Protein AF-0000000066272866 (afdb_homodimer)

Nearest PDB structures (foldseek):
  4l3k-assembly1_B  TM=5.110E-01  e=2.893E-11  Sporosarcina pasteurii
  1eb0-assembly1_A  TM=5.061E-01  e=5.863E-11  Sporosarcina pasteurii
  1gmu-assembly3_C  TM=4.525E-01  e=1.562E-08  Klebsiella aerogenes
  1gmv-assembly1_B  TM=4.571E-01  e=5.291E-08  Klebsiella aerogenes
  1gmw-assembly1_D  TM=4.465E-01  e=2.317E-07  Klebsiella aerogenes

Radius of gyration: 22.41 Å; Cα contacts (8 Å, |Δi|>4): 640; chains: 2; bounding box: 44×66×44 Å

pLDDT: mean 94.56, std 3.64, range [82.38, 98.75]

Solvent-accessible surface area (backbone atoms only — not comparable to full-atom values): 15365 Å² total; per-residue (Å²): 123,45,78,36,55,52,76,79,46,40,48,71,35,69,85,43,24,57,56,48,51,56,34,42,77,70,66,24,57,39,38,37,75,32,49,82,72,53,41,73,48,46,67,48,75,50,56,30,80,81,62,48,48,35,35,38,47,44,55,92,85,59,74,64,46,38,14,28,24,47,42,77,59,98,72,40,31,35,29,32,36,48,69,76,80,48,69,47,40,36,33,41,70,43,36,37,37,14,26,53,51,18,20,51,41,16,57,62,63,53,65,70,44,82,58,63,58,28,43,31,29,66,53,34,41,66,65,64,65,56,48,62,75,42,37,72,44,47,73,72,55,38,28,42,79,102,123,44,77,35,55,52,74,80,46,39,48,70,36,68,84,44,24,58,57,49,52,56,34,43,76,70,66,24,57,36,38,37,75,32,47,83,72,53,41,74,50,44,66,50,75,50,54,29,80,81,62,50,47,33,35,39,46,45,55,93,86,60,76,64,47,39,15,28,23,46,42,79,60,98,72,40,31,34,29,32,37,47,69,77,77,50,69,47,40,35,33,42,71,43,37,37,36,14,27,51,52,16,19,51,42,16,57,61,62,53,66,71,44,82,57,63,59,30,44,33,29,66,54,34,40,66,65,64,63,57,49,61,74,41,37,73,42,47,74,72,55,38,28,40,78,102

InterPro domains:
  IPR004029 UreE urease accessory, N-terminal [PF02814] (23-78)
  IPR004029 UreE urease accessory, N-terminal [SM00988] (16-78)
  IPR012406 Urease accessory protein UreE [MF_00822] (2-144)
  IPR012406 Urease accessory protein UreE [PIRSF036402] (3-135)
  IPR012406 Urease accessory protein UreE [cd00571] (2-144)
  IPR036118 UreE urease accessory, N-terminal domain superfamily [SSF69287] (6-82)

Sequence (292 aa):
MLILDRILGQASDPALADRLHDLSHAGQVETLSLSGSDIQRHRLRLASDRGTDCAIRLERHQQLRNGSVLMLDSQRAIVVQMQDQHYLDLLPRDSAAALELGYFAGNMHWAVRFAGDTLQIPLNGPEADYLERLAPMLADGRVRRAMLILDRILGQASDPALADRLHDLSHAGQVETLSLSGSDIQRHRLRLASDRGTDCAIRLERHQQLRNGSVLMLDSQRAIVVQMQDQHYLDLLPRDSAAALELGYFAGNMHWAVRFAGDTLQIPLNGPEADYLERLAPMLADGRVRRA

Secondary structure (DSSP, 8-state):
-EEE----EETTSHHHHHHHHHHHHTT-EEEEEE-TTGGG-SEEEEE-TT--EEEEE--TT----TTEEEEE-SS-EEEEEESS--EEEEEESSHHHHHHHHHHHHHTT---EEETTEEEEE-SS-HHHHHHHHHHHHHTTSEEE-/-EEE----EETTSHHHHHHHHHHHHTT-EEEEEE-TTGGG-SEEEEE-TT--EEEEE--TT----TTEEEEE-SS-EEEEEESS--EEEEEESSHHHHHHHHHHHHHTT---EEETTEEEEE-SS-HHHHHHHHHHHHHTTSEEE-

Organism: Pseudomonas syringae pv. tomato (strain ATCC BAA-871 / DC3000) (NCBI:txid223283)

Structure (mmCIF, N/CA/C/O backbone):
data_AF-0000000066272866-model_v1
#
loop_
_entity.id
_entity.type
_entity.pdbx_description
1 polymer 'Urease accessory protein UreE 1'
#
loop_
_atom_site.group_PDB
_atom_site.id
_atom_site.type_symbol
_atom_site.label_atom_id
_atom_site.label_alt_id
_atom_site.label_comp_id
_atom_site.label_asym_id
_atom_site.label_entity_id
_atom_site.label_seq_id
_atom_site.pdbx_PDB_ins_code
_atom_site.Cartn_x
_atom_site.Cartn_y
_atom_site.Cartn_z
_atom_site.occupancy
_atom_site.B_iso_or_equiv
_atom_site.auth_seq_id
_atom_site.auth_comp_id
_atom_site.auth_asym_id
_atom_site.auth_atom_id
_atom_site.pdbx_PDB_model_num
ATOM 1 N N . MET A 1 1 ? 22.094 26.172 9.57 1 93.81 1 MET A N 1
ATOM 2 C CA . MET A 1 1 ? 20.75 26.594 9.195 1 93.81 1 MET A CA 1
ATOM 3 C C . MET A 1 1 ? 20.406 26.141 7.781 1 93.81 1 MET A C 1
ATOM 5 O O . MET A 1 1 ? 21.188 26.359 6.852 1 93.81 1 MET A O 1
ATOM 9 N N . LEU A 1 2 ? 19.344 25.375 7.656 1 96.06 2 LEU A N 1
ATOM 10 C CA . LEU A 1 2 ? 18.906 24.859 6.367 1 96.06 2 LEU A CA 1
ATOM 11 C C . LEU A 1 2 ? 17.891 25.781 5.723 1 96.06 2 LEU A C 1
ATOM 13 O O . LEU A 1 2 ? 16.875 26.125 6.336 1 96.06 2 LEU A O 1
ATOM 17 N N . ILE A 1 3 ? 18.266 26.172 4.516 1 97.56 3 ILE A N 1
ATOM 18 C CA . ILE A 1 3 ? 17.344 27.062 3.807 1 97.56 3 ILE A CA 1
ATOM 19 C C . ILE A 1 3 ? 16.422 26.25 2.908 1 97.56 3 ILE A C 1
ATOM 21 O O . ILE A 1 3 ? 16.891 25.453 2.088 1 97.56 3 ILE A O 1
ATOM 25 N N . LEU A 1 4 ? 15.156 26.422 3.025 1 97.88 4 LEU A N 1
ATOM 26 C CA . LEU A 1 4 ? 14.109 25.781 2.232 1 97.88 4 LEU A CA 1
ATOM 27 C C . LEU A 1 4 ? 13.359 26.812 1.392 1 97.88 4 LEU A C 1
ATOM 29 O O . LEU A 1 4 ? 12.594 27.609 1.926 1 97.88 4 LEU A O 1
ATOM 33 N N . ASP A 1 5 ? 13.57 26.734 0.108 1 97.31 5 ASP A N 1
ATOM 34 C CA . ASP A 1 5 ? 13.117 27.891 -0.66 1 97.31 5 ASP A CA 1
ATOM 35 C C . ASP A 1 5 ? 12.164 27.469 -1.771 1 97.31 5 ASP A C 1
ATOM 37 O O . ASP A 1 5 ? 11.859 28.266 -2.666 1 97.31 5 ASP A O 1
ATOM 41 N N . ARG A 1 6 ? 11.773 26.188 -1.744 1 96.31 6 ARG A N 1
ATOM 42 C CA . ARG A 1 6 ? 10.789 25.75 -2.725 1 96.31 6 ARG A CA 1
ATOM 43 C C . ARG A 1 6 ? 9.914 24.641 -2.156 1 96.31 6 ARG A C 1
ATOM 45 O O . ARG A 1 6 ? 10.344 23.891 -1.271 1 96.31 6 ARG A O 1
ATOM 52 N N . ILE A 1 7 ? 8.742 24.594 -2.713 1 96.88 7 ILE A N 1
ATOM 53 C CA . ILE A 1 7 ? 7.84 23.484 -2.438 1 96.88 7 ILE A CA 1
ATOM 54 C C . ILE A 1 7 ? 7.973 22.422 -3.533 1 96.88 7 ILE A C 1
ATOM 56 O O . ILE A 1 7 ? 7.695 22.703 -4.703 1 96.88 7 ILE A O 1
ATOM 60 N N . LEU A 1 8 ? 8.328 21.234 -3.119 1 96.38 8 LEU A N 1
ATOM 61 C CA . LEU A 1 8 ? 8.578 20.172 -4.086 1 96.38 8 LEU A CA 1
ATOM 62 C C . LEU A 1 8 ? 7.27 19.516 -4.512 1 96.38 8 LEU A C 1
ATOM 64 O O . LEU A 1 8 ? 7.188 18.922 -5.59 1 96.38 8 LEU A O 1
ATOM 68 N N . GLY A 1 9 ? 6.27 19.547 -3.703 1 94.75 9 GLY A N 1
ATOM 69 C CA . GLY A 1 9 ? 4.961 18.922 -3.863 1 94.75 9 GLY A CA 1
ATOM 70 C C . GLY A 1 9 ? 4.242 18.703 -2.547 1 94.75 9 GLY A C 1
ATOM 71 O O . GLY A 1 9 ? 4.551 19.359 -1.547 1 94.75 9 GLY A O 1
ATOM 72 N N . GLN A 1 10 ? 3.195 17.906 -2.662 1 93.44 10 GLN A N 1
ATOM 73 C CA . GLN A 1 10 ? 2.428 17.547 -1.473 1 93.44 10 GLN A CA 1
ATOM 74 C C . GLN A 1 10 ? 2.672 16.094 -1.072 1 93.44 10 GLN A C 1
ATOM 76 O O . GLN A 1 10 ? 2.926 15.25 -1.928 1 93.44 10 GLN A O 1
ATOM 81 N N . ALA A 1 11 ? 2.572 15.898 0.24 1 92.56 11 ALA A N 1
ATOM 82 C CA . ALA A 1 11 ? 2.754 14.547 0.763 1 92.56 11 ALA A CA 1
ATOM 83 C C . ALA A 1 11 ? 1.702 13.594 0.202 1 92.56 11 ALA A C 1
ATOM 85 O O . ALA A 1 11 ? 1.923 12.383 0.141 1 92.56 11 ALA A O 1
ATOM 86 N N . SER A 1 12 ? 0.562 14.133 -0.215 1 89 12 SER A N 1
ATOM 87 C CA . SER A 1 12 ? -0.524 13.328 -0.763 1 89 12 SER A CA 1
ATOM 88 C C . SER A 1 12 ? -0.269 12.977 -2.225 1 89 12 SER A C 1
ATOM 90 O O . SER A 1 12 ? -0.966 12.133 -2.799 1 89 12 SER A O 1
ATOM 92 N N . ASP A 1 13 ? 0.755 13.586 -2.842 1 88.81 13 ASP A N 1
ATOM 93 C CA . ASP A 1 13 ? 1.122 13.25 -4.215 1 88.81 13 ASP A CA 1
ATOM 94 C C . ASP A 1 13 ? 1.652 11.82 -4.312 1 88.81 13 ASP A C 1
ATOM 96 O O . ASP A 1 13 ? 2.592 11.453 -3.605 1 88.81 13 ASP A O 1
ATOM 100 N N . PRO A 1 14 ? 1.083 11.023 -5.242 1 82.81 14 PRO A 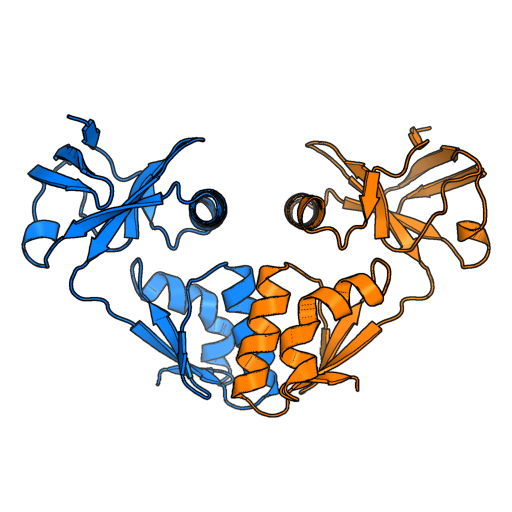N 1
ATOM 101 C CA . PRO A 1 14 ? 1.496 9.617 -5.336 1 82.81 14 PRO A CA 1
ATOM 102 C C . PRO A 1 14 ? 2.998 9.461 -5.562 1 82.81 14 PRO A C 1
ATOM 104 O O . PRO A 1 14 ? 3.627 8.578 -4.973 1 82.81 14 PRO A O 1
ATOM 107 N N . ALA A 1 15 ? 3.553 10.328 -6.387 1 82.38 15 ALA A N 1
ATOM 108 C CA . ALA A 1 15 ? 4.977 10.25 -6.703 1 82.38 15 ALA A CA 1
ATOM 109 C C . ALA A 1 15 ? 5.832 10.5 -5.465 1 82.38 15 ALA A C 1
ATOM 111 O O . ALA A 1 15 ? 6.902 9.906 -5.309 1 82.38 15 ALA A O 1
ATOM 112 N N . LEU A 1 16 ? 5.32 11.289 -4.582 1 89.88 16 LEU A N 1
ATOM 113 C CA . LEU A 1 16 ? 6.082 11.617 -3.385 1 89.88 16 LEU A CA 1
ATOM 114 C C . LEU A 1 16 ? 5.723 10.688 -2.234 1 89.88 16 LEU A C 1
ATOM 116 O O . LEU A 1 16 ? 6.559 10.398 -1.376 1 89.88 16 LEU A O 1
ATOM 120 N N . ALA A 1 17 ? 4.535 10.25 -2.268 1 87.75 17 ALA A N 1
ATOM 121 C CA . ALA A 1 17 ? 3.996 9.461 -1.162 1 87.75 17 ALA A CA 1
ATOM 122 C C . ALA A 1 17 ? 4.801 8.18 -0.958 1 87.75 17 ALA A C 1
ATOM 124 O O . ALA A 1 17 ? 5.121 7.812 0.175 1 87.75 17 ALA A O 1
ATOM 125 N N . ASP A 1 18 ? 5.105 7.531 -2.01 1 83.38 18 ASP A N 1
ATOM 126 C CA . ASP A 1 18 ? 5.883 6.293 -1.929 1 83.38 18 ASP A CA 1
ATOM 127 C C . ASP A 1 18 ? 7.254 6.547 -1.312 1 83.38 18 ASP A C 1
ATOM 129 O O . ASP A 1 18 ? 7.695 5.801 -0.434 1 83.38 18 ASP A O 1
ATOM 133 N N . ARG A 1 19 ? 7.914 7.547 -1.779 1 89.12 19 ARG A N 1
ATOM 134 C CA . ARG A 1 19 ? 9.242 7.895 -1.283 1 89.12 19 ARG A CA 1
ATOM 135 C C . ARG A 1 19 ? 9.188 8.312 0.184 1 89.12 19 ARG A C 1
ATOM 137 O O . ARG A 1 19 ? 10.047 7.922 0.976 1 89.12 19 ARG A O 1
ATOM 144 N N . LEU A 1 20 ? 8.188 9.047 0.483 1 92.38 20 LEU A N 1
ATOM 145 C CA . LEU A 1 20 ? 8.008 9.484 1.863 1 92.38 20 LEU A CA 1
ATOM 146 C C . LEU A 1 20 ? 7.734 8.297 2.779 1 92.38 20 LEU A C 1
ATOM 148 O O . LEU A 1 20 ? 8.227 8.25 3.908 1 92.38 20 LEU A O 1
ATOM 152 N N . HIS A 1 21 ? 6.965 7.422 2.287 1 88.44 21 HIS A N 1
ATOM 153 C CA . HIS A 1 21 ? 6.676 6.211 3.049 1 88.44 21 HIS A CA 1
ATOM 154 C C . HIS A 1 21 ? 7.953 5.438 3.359 1 88.44 21 HIS A C 1
ATOM 156 O O . HIS A 1 21 ? 8.18 5.035 4.504 1 88.44 21 HIS A O 1
ATOM 162 N N . ASP A 1 22 ? 8.773 5.281 2.426 1 85.31 22 ASP A N 1
ATOM 163 C CA . ASP A 1 22 ? 10.047 4.59 2.617 1 85.31 22 ASP A CA 1
ATOM 164 C C . ASP A 1 22 ? 10.898 5.289 3.678 1 85.31 22 ASP A C 1
ATOM 166 O O . ASP A 1 22 ? 11.43 4.637 4.578 1 85.31 22 ASP A O 1
ATOM 170 N N . LEU A 1 23 ? 11.039 6.527 3.486 1 92.31 23 LEU A N 1
ATOM 171 C CA . LEU A 1 23 ? 11.859 7.305 4.41 1 92.31 23 LEU A CA 1
ATOM 172 C C . LEU A 1 23 ? 11.258 7.281 5.812 1 92.31 23 LEU A C 1
ATOM 174 O O . LEU A 1 23 ? 11.992 7.297 6.805 1 92.31 23 LEU A O 1
ATOM 178 N N . SER A 1 24 ? 9.961 7.262 5.832 1 91.25 24 SER A N 1
ATOM 179 C CA . SER A 1 24 ? 9.289 7.238 7.129 1 91.25 24 SER A CA 1
ATOM 180 C C . SER A 1 24 ? 9.617 5.965 7.898 1 91.25 24 SER A C 1
ATOM 182 O O . SER A 1 24 ? 9.805 6.004 9.117 1 91.25 24 SER A O 1
ATOM 184 N N . HIS A 1 25 ? 9.688 4.887 7.227 1 85.81 25 HIS A N 1
ATOM 185 C CA . HIS A 1 25 ? 10.047 3.621 7.859 1 85.81 25 HIS A CA 1
ATOM 186 C C . HIS A 1 25 ? 11.438 3.689 8.484 1 85.81 25 HIS A C 1
ATOM 188 O O . HIS A 1 25 ? 11.711 3.02 9.477 1 85.81 25 HIS A O 1
ATOM 194 N N . ALA A 1 26 ? 12.266 4.516 7.926 1 88.94 26 ALA A N 1
ATOM 195 C CA . ALA A 1 26 ? 13.633 4.668 8.406 1 88.94 26 ALA A CA 1
ATOM 196 C C . ALA A 1 26 ? 13.734 5.805 9.422 1 88.94 26 ALA A C 1
ATOM 198 O O . ALA A 1 26 ? 14.828 6.156 9.859 1 88.94 26 ALA A O 1
ATOM 199 N N . GLY A 1 27 ? 12.555 6.441 9.664 1 91.81 27 GLY A N 1
ATOM 200 C CA . GLY A 1 27 ? 12.562 7.566 10.594 1 91.81 27 GLY A CA 1
ATOM 201 C C . GLY A 1 27 ? 13.234 8.805 10.016 1 91.81 27 GLY A C 1
ATOM 202 O O . GLY A 1 27 ? 13.781 9.617 10.758 1 91.81 27 GLY A O 1
ATOM 203 N N . GLN A 1 28 ? 13.203 8.875 8.742 1 95.38 28 GLN A N 1
ATOM 204 C CA . GLN A 1 28 ? 13.992 9.906 8.086 1 95.38 28 GLN A CA 1
ATOM 205 C C . GLN A 1 28 ? 13.094 11.008 7.527 1 95.38 28 GLN A C 1
ATOM 207 O O . GLN A 1 28 ? 13.516 11.773 6.656 1 95.38 28 GLN A O 1
ATOM 212 N N . VAL A 1 29 ? 11.93 11.055 8.016 1 96.25 29 VAL A N 1
ATOM 213 C CA . VAL A 1 29 ? 11.039 12.156 7.684 1 96.25 29 VAL A CA 1
ATOM 214 C C . VAL A 1 29 ? 10.922 13.102 8.875 1 96.25 29 VAL A C 1
ATOM 216 O O . VAL A 1 29 ? 10.508 12.695 9.961 1 96.25 29 VAL A O 1
ATOM 219 N N . GLU A 1 30 ? 11.375 14.352 8.594 1 96.94 30 GLU A N 1
ATOM 220 C CA . GLU A 1 30 ? 11.266 15.414 9.586 1 96.94 30 GLU A CA 1
ATOM 221 C C . GLU A 1 30 ? 10.07 16.312 9.297 1 96.94 30 GLU A C 1
ATOM 223 O O . GLU A 1 30 ? 9.688 16.5 8.133 1 96.94 30 GLU A O 1
ATOM 228 N N . THR A 1 31 ? 9.602 16.906 10.414 1 97 31 THR A N 1
ATOM 229 C CA . THR A 1 31 ? 8.422 17.734 10.219 1 97 31 THR A CA 1
ATOM 230 C C . THR A 1 31 ? 8.656 19.141 10.758 1 97 31 THR A C 1
ATOM 232 O O . THR A 1 31 ? 9.391 19.328 11.727 1 97 31 THR A O 1
ATOM 235 N N . LEU A 1 32 ? 8.125 20.109 10.078 1 97.25 32 LEU A N 1
ATOM 236 C CA . LEU A 1 32 ? 8 21.484 10.547 1 97.25 32 LEU A CA 1
ATOM 237 C C . LEU A 1 32 ? 6.574 21.781 10.984 1 97.25 32 LEU A C 1
ATOM 239 O O . LEU A 1 32 ? 5.656 21.797 10.164 1 97.25 32 LEU A O 1
ATOM 243 N N . SER A 1 33 ? 6.414 22.047 12.242 1 97.06 33 SER A N 1
ATOM 244 C CA . SER A 1 33 ? 5.09 22.312 12.805 1 97.06 33 SER A CA 1
ATOM 245 C C . SER A 1 33 ? 4.719 23.781 12.672 1 97.06 33 SER A C 1
ATOM 247 O O . SER A 1 33 ? 5.391 24.656 13.234 1 97.06 33 SER A O 1
ATOM 249 N N . LEU A 1 34 ? 3.635 24.016 11.969 1 96.06 34 LEU A N 1
ATOM 250 C CA . LEU A 1 34 ? 3.248 25.391 11.719 1 96.06 34 LEU A CA 1
ATOM 251 C C . LEU A 1 34 ? 1.824 25.656 12.195 1 96.06 34 LEU A C 1
ATOM 253 O O . LEU A 1 34 ? 0.97 24.766 12.133 1 96.06 34 LEU A O 1
ATOM 257 N N . SER A 1 35 ? 1.598 26.875 12.602 1 94.25 35 SER A N 1
ATOM 258 C CA . SER A 1 35 ? 0.253 27.328 12.945 1 94.25 35 SER A CA 1
ATOM 259 C C . SER A 1 35 ? -0.467 27.891 11.719 1 94.25 35 SER A C 1
ATOM 261 O O . SER A 1 35 ? 0.141 28.062 10.664 1 94.25 35 SER A O 1
ATOM 263 N N . GLY A 1 36 ? -1.743 28.109 11.875 1 90.81 36 GLY A N 1
ATOM 264 C CA . GLY A 1 36 ? -2.533 28.734 10.836 1 90.81 36 GLY A CA 1
ATOM 265 C C . GLY A 1 36 ? -1.962 30.062 10.367 1 90.81 36 GLY A C 1
ATOM 266 O O . GLY A 1 36 ? -2.02 30.391 9.18 1 90.81 36 GLY A O 1
ATOM 267 N N . SER A 1 37 ? -1.429 30.781 11.352 1 91.69 37 SER A N 1
ATOM 268 C CA . SER A 1 37 ? -0.829 32.062 11.016 1 91.69 37 SER A CA 1
ATOM 269 C C . SER A 1 37 ? 0.504 31.891 10.297 1 91.69 37 SER A C 1
ATOM 271 O O . SER A 1 37 ? 0.84 32.656 9.398 1 91.69 37 SER A O 1
ATOM 273 N N . ASP A 1 38 ? 1.259 30.875 10.703 1 93 38 ASP A N 1
ATOM 274 C CA . ASP A 1 38 ? 2.578 30.625 10.133 1 93 38 ASP A CA 1
ATOM 275 C C . ASP A 1 38 ? 2.477 30.266 8.648 1 93 38 ASP A C 1
ATOM 277 O O . ASP A 1 38 ? 3.322 30.688 7.852 1 93 38 ASP A O 1
ATOM 281 N N . ILE A 1 39 ? 1.46 29.547 8.297 1 89.81 39 ILE A N 1
ATOM 282 C CA . ILE A 1 39 ? 1.373 28.969 6.961 1 89.81 39 ILE A CA 1
ATOM 283 C C . ILE A 1 39 ? 1.117 30.078 5.938 1 89.81 39 ILE A C 1
ATOM 285 O O . ILE A 1 39 ? 1.301 29.875 4.734 1 89.81 39 ILE A O 1
ATOM 289 N N . GLN A 1 40 ? 0.728 31.234 6.406 1 91.62 40 GLN A N 1
ATOM 290 C CA . GLN A 1 40 ? 0.473 32.375 5.527 1 91.62 40 GLN A CA 1
ATOM 291 C C . GLN A 1 40 ? 1.76 33.125 5.23 1 91.62 40 GLN A C 1
ATOM 293 O O . GLN A 1 40 ? 1.778 34.031 4.371 1 91.62 40 GLN A O 1
ATOM 298 N N . ARG A 1 41 ? 2.773 32.75 5.867 1 92.44 41 ARG A N 1
ATOM 299 C CA . ARG A 1 41 ? 4.031 33.5 5.734 1 92.44 41 ARG A CA 1
ATOM 300 C C . ARG A 1 41 ? 4.91 32.875 4.656 1 92.44 41 ARG A C 1
ATOM 302 O O . ARG A 1 41 ? 4.871 31.656 4.43 1 92.44 41 ARG A O 1
ATOM 309 N N . HIS A 1 42 ? 5.746 33.781 4.082 1 94.56 42 HIS A N 1
ATOM 310 C CA . HIS A 1 42 ? 6.684 33.344 3.059 1 94.56 42 HIS A CA 1
ATOM 311 C C . HIS A 1 42 ? 8.094 33.219 3.619 1 94.56 42 HIS A C 1
ATOM 313 O O . HIS A 1 42 ? 8.961 32.594 3.002 1 94.56 42 HIS A O 1
ATOM 319 N N . ARG A 1 43 ? 8.32 33.906 4.699 1 95.31 43 ARG A N 1
ATOM 320 C CA . ARG A 1 43 ? 9.602 33.812 5.402 1 95.31 43 ARG A CA 1
ATOM 321 C C . ARG A 1 43 ? 9.391 33.469 6.871 1 95.31 43 ARG A C 1
ATOM 323 O O . ARG A 1 43 ? 8.586 34.094 7.559 1 95.31 43 ARG A O 1
ATOM 330 N N . LEU A 1 44 ? 10.078 32.375 7.262 1 95.94 44 LEU A N 1
ATOM 331 C CA . LEU A 1 44 ? 9.953 31.906 8.641 1 95.94 44 LEU A CA 1
ATOM 332 C C . LEU A 1 44 ? 11.148 31.047 9.039 1 95.94 44 LEU A C 1
ATOM 334 O O . LEU A 1 44 ? 11.711 30.328 8.203 1 95.94 44 LEU A O 1
ATOM 338 N N . ARG A 1 45 ? 11.57 31.266 10.32 1 96.81 45 ARG A N 1
ATOM 339 C CA . ARG A 1 45 ? 12.625 30.422 10.859 1 96.81 45 ARG A CA 1
ATOM 340 C C . ARG A 1 45 ? 12.102 29.562 12.008 1 96.81 45 ARG A C 1
ATOM 342 O O . ARG A 1 45 ? 11.398 30.062 12.891 1 96.81 45 ARG A O 1
ATOM 349 N N . LEU A 1 46 ? 12.367 28.281 11.945 1 96.94 46 LEU A N 1
ATOM 350 C CA . LEU A 1 46 ? 11.922 27.375 12.984 1 96.94 46 LEU A CA 1
ATOM 351 C C . LEU A 1 46 ? 12.75 26.094 12.984 1 96.94 46 LEU A C 1
ATOM 353 O O . LEU A 1 46 ? 13.5 25.844 12.039 1 96.94 46 LEU A O 1
ATOM 357 N N . ALA A 1 47 ? 12.562 25.344 14.07 1 97.62 47 ALA A N 1
ATOM 358 C CA . ALA A 1 47 ? 13.234 24.062 14.164 1 97.62 47 ALA A CA 1
ATOM 359 C C . ALA A 1 47 ? 12.289 22.922 13.805 1 97.62 47 ALA A C 1
ATOM 361 O O . ALA A 1 47 ? 11.102 22.953 14.148 1 97.62 47 ALA A O 1
ATOM 362 N N . SER A 1 48 ? 12.859 21.953 13.164 1 97.31 48 SER A N 1
ATOM 363 C CA . SER A 1 48 ? 12.078 20.75 12.914 1 97.31 48 SER A CA 1
ATOM 364 C C . SER A 1 48 ? 11.891 19.938 14.188 1 97.31 48 SER A C 1
ATOM 366 O O . SER A 1 48 ? 12.438 20.297 15.242 1 97.31 48 SER A O 1
ATOM 368 N N . ASP A 1 49 ? 11.141 18.812 14.086 1 96.31 49 ASP A N 1
ATOM 369 C CA . ASP A 1 49 ? 10.914 17.922 15.227 1 96.31 49 ASP A CA 1
ATOM 370 C C . ASP A 1 49 ? 12.188 17.172 15.594 1 96.31 49 ASP A C 1
ATOM 372 O O . ASP A 1 49 ? 12.273 16.578 16.672 1 96.31 49 ASP A O 1
ATOM 376 N N . ARG A 1 50 ? 13.156 17.219 14.766 1 95.25 50 ARG A N 1
ATOM 377 C CA . ARG A 1 50 ? 14.43 16.562 15.047 1 95.25 50 ARG A CA 1
ATOM 378 C C . ARG A 1 50 ? 15.508 17.578 15.406 1 95.25 50 ARG A C 1
ATOM 380 O O . ARG A 1 50 ? 16.688 17.234 15.492 1 95.25 50 ARG A O 1
ATOM 387 N N . GLY A 1 51 ? 15.078 18.812 15.43 1 96.19 51 GLY A N 1
ATOM 388 C CA . GLY A 1 51 ? 15.969 19.844 15.922 1 96.19 51 GLY A CA 1
ATOM 389 C C . GLY A 1 51 ? 16.719 20.562 14.82 1 96.19 51 GLY A C 1
ATOM 390 O O . GLY A 1 51 ? 17.547 21.422 15.094 1 96.19 51 GLY A O 1
ATOM 391 N N . THR A 1 52 ? 16.469 20.266 13.609 1 96.31 52 THR A N 1
ATOM 392 C CA . THR A 1 52 ? 17.125 20.953 12.5 1 96.31 52 THR A CA 1
ATOM 393 C C . THR A 1 52 ? 16.688 22.406 12.43 1 96.31 52 THR A C 1
ATOM 395 O O . THR A 1 52 ? 15.484 22.688 12.406 1 96.31 52 THR A O 1
ATOM 398 N N . ASP A 1 53 ? 17.625 23.281 12.406 1 98 53 ASP A N 1
ATOM 399 C CA . ASP A 1 53 ? 17.344 24.703 12.227 1 98 53 ASP A CA 1
ATOM 400 C C . ASP A 1 53 ? 17.031 25.031 10.773 1 98 53 ASP A C 1
ATOM 402 O O . ASP A 1 53 ? 17.891 24.906 9.898 1 98 53 ASP A O 1
ATOM 406 N N . CYS A 1 54 ? 15.75 25.484 10.531 1 98.06 54 CYS A N 1
ATOM 407 C CA . CYS A 1 54 ? 15.289 25.688 9.156 1 98.06 54 CYS A CA 1
ATOM 408 C C . CYS A 1 54 ? 14.836 27.125 8.945 1 98.06 54 CYS A C 1
ATOM 410 O O . CYS A 1 54 ? 14.172 27.719 9.805 1 98.06 54 CYS A O 1
ATOM 412 N N . ALA A 1 55 ? 15.234 27.672 7.828 1 98.19 55 ALA A N 1
ATOM 413 C CA . ALA A 1 55 ? 14.688 28.938 7.344 1 98.19 55 ALA A CA 1
ATOM 414 C C . ALA A 1 55 ? 13.898 28.734 6.051 1 98.19 55 ALA A C 1
ATOM 416 O O . ALA A 1 55 ? 14.461 28.297 5.039 1 98.19 55 ALA A O 1
ATOM 417 N N . ILE A 1 56 ? 12.648 29 6.082 1 97.75 56 ILE A N 1
ATOM 418 C CA . ILE A 1 56 ? 11.805 28.938 4.898 1 97.75 56 ILE A CA 1
ATOM 419 C C . ILE A 1 56 ? 11.805 30.297 4.188 1 97.75 56 ILE A C 1
ATOM 421 O O . ILE A 1 56 ? 11.586 31.328 4.816 1 97.75 56 ILE A O 1
ATOM 425 N N . ARG A 1 57 ? 12.117 30.266 2.934 1 97.62 57 ARG A N 1
ATOM 426 C CA . ARG A 1 57 ? 12.094 31.453 2.078 1 97.62 57 ARG A CA 1
ATOM 427 C C . ARG A 1 57 ? 11.43 31.141 0.739 1 97.62 57 ARG A C 1
ATOM 429 O O . ARG A 1 57 ? 12.109 30.766 -0.223 1 97.62 57 ARG A O 1
ATOM 436 N N . LEU A 1 58 ? 10.141 31.422 0.684 1 96.62 58 LEU A N 1
ATOM 437 C CA . LEU A 1 58 ? 9.414 31.062 -0.525 1 96.62 58 LEU A CA 1
ATOM 438 C C . LEU A 1 58 ? 9.117 32.281 -1.376 1 96.62 58 LEU A C 1
ATOM 440 O O . LEU A 1 58 ? 9.062 33.406 -0.86 1 96.62 58 LEU A O 1
ATOM 444 N N . GLU A 1 59 ? 8.969 31.984 -2.707 1 94.38 59 GLU A N 1
ATOM 445 C CA . GLU A 1 59 ? 8.461 33.031 -3.59 1 94.38 59 GLU A CA 1
ATOM 446 C C . GLU A 1 59 ? 7.02 33.375 -3.242 1 94.38 59 GLU A C 1
ATOM 448 O O . GLU A 1 59 ? 6.277 32.562 -2.697 1 94.38 59 GLU A O 1
ATOM 453 N N . ARG A 1 60 ? 6.496 34.594 -3.758 1 90 60 ARG A N 1
ATOM 454 C CA . ARG A 1 60 ? 5.215 35.156 -3.326 1 90 60 ARG A CA 1
ATOM 455 C C . ARG A 1 60 ? 4.051 34.344 -3.895 1 90 60 ARG A C 1
ATOM 457 O O . ARG A 1 60 ? 2.963 34.344 -3.316 1 90 60 ARG A O 1
ATOM 464 N N . HIS A 1 61 ? 4.395 33.594 -4.895 1 91.81 61 HIS A N 1
ATOM 465 C CA . HIS A 1 61 ? 3.283 32.875 -5.512 1 91.81 61 HIS A CA 1
ATOM 466 C C . HIS A 1 61 ? 3.121 31.5 -4.902 1 91.81 61 HIS A C 1
ATOM 468 O O . HIS A 1 61 ? 2.117 30.828 -5.141 1 91.81 61 HIS A O 1
ATOM 474 N N . GLN A 1 62 ? 4.074 31.062 -4.109 1 92.25 62 GLN A N 1
ATOM 475 C CA . GLN A 1 62 ? 4.012 29.766 -3.465 1 92.25 62 GLN A CA 1
ATOM 476 C C . GLN A 1 62 ? 3.336 29.859 -2.098 1 92.25 62 GLN A C 1
ATOM 478 O O . GLN A 1 62 ? 3.613 30.766 -1.324 1 92.25 62 GLN A O 1
ATOM 483 N N . GLN A 1 63 ? 2.453 28.969 -1.913 1 92 63 GLN A N 1
ATOM 484 C CA . GLN A 1 63 ? 1.745 28.938 -0.637 1 92 63 GLN A CA 1
ATOM 485 C C . GLN A 1 63 ? 1.966 27.625 0.091 1 92 63 GLN A C 1
ATOM 487 O O . GLN A 1 63 ? 1.759 26.547 -0.482 1 92 63 GLN A O 1
ATOM 492 N N . LEU A 1 64 ? 2.352 27.703 1.361 1 93.94 64 LEU A N 1
ATOM 493 C CA . LEU A 1 64 ? 2.496 26.516 2.201 1 93.94 64 LEU A CA 1
ATOM 494 C C . LEU A 1 64 ? 1.136 25.906 2.52 1 93.94 64 LEU A C 1
ATOM 496 O O . LEU A 1 64 ? 0.153 26.625 2.697 1 93.94 64 LEU A O 1
ATOM 500 N N . ARG A 1 65 ? 1.146 24.625 2.58 1 91.94 65 ARG A N 1
ATOM 501 C CA . ARG A 1 65 ? -0 23.844 3.049 1 91.94 65 ARG A CA 1
ATOM 502 C C . ARG A 1 65 ? 0.444 22.688 3.934 1 91.94 65 ARG A C 1
ATOM 504 O O . ARG A 1 65 ? 1.629 22.359 3.977 1 91.94 65 ARG A O 1
ATOM 511 N N . ASN A 1 66 ? -0.532 22.219 4.656 1 93.44 66 ASN A N 1
ATOM 512 C CA . ASN A 1 66 ? -0.226 20.984 5.348 1 93.44 66 ASN A CA 1
ATOM 513 C C . ASN A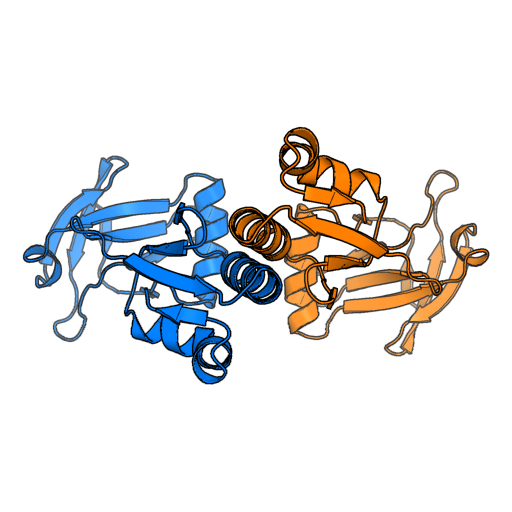 1 66 ? 0.265 19.906 4.379 1 93.44 66 ASN A C 1
ATOM 515 O O . ASN A 1 66 ? -0.33 19.703 3.32 1 93.44 66 ASN A O 1
ATOM 519 N N . GLY A 1 67 ? 1.356 19.297 4.738 1 94.69 67 GLY A N 1
ATOM 520 C CA . GLY A 1 67 ? 1.881 18.234 3.895 1 94.69 67 GLY A CA 1
ATOM 521 C C . GLY A 1 67 ? 2.834 18.75 2.828 1 94.69 67 GLY A C 1
ATOM 522 O O . GLY A 1 67 ? 3.418 17.953 2.086 1 94.69 67 GLY A O 1
ATOM 523 N N . SER A 1 68 ? 3.037 20.047 2.711 1 95.88 68 SER A N 1
ATOM 524 C CA . SER A 1 68 ? 4.016 20.562 1.752 1 95.88 68 SER A CA 1
ATOM 525 C C . SER A 1 68 ? 5.391 19.953 1.987 1 95.88 68 SER A C 1
ATOM 527 O O . SER A 1 68 ? 5.902 19.969 3.109 1 95.88 68 SER A O 1
ATOM 529 N N . VAL A 1 69 ? 5.926 19.406 0.913 1 97.31 69 VAL A N 1
ATOM 530 C CA . VAL A 1 69 ? 7.262 18.828 0.989 1 97.31 69 VAL A CA 1
ATOM 531 C C . VAL A 1 69 ? 8.305 19.875 0.594 1 97.31 69 VAL A C 1
ATOM 533 O O . VAL A 1 69 ? 8.289 20.375 -0.532 1 97.31 69 VAL A O 1
ATOM 536 N N . LEU A 1 70 ? 9.195 20.094 1.517 1 97.75 70 LEU A N 1
ATOM 537 C CA . LEU A 1 70 ? 10.133 21.188 1.302 1 97.75 70 LEU A CA 1
ATOM 538 C C . LEU A 1 70 ? 11.531 20.656 1.01 1 97.75 70 LEU A C 1
ATOM 540 O O . LEU A 1 70 ? 12.391 21.391 0.509 1 97.75 70 LEU A O 1
ATOM 544 N N . MET A 1 71 ? 11.758 19.438 1.386 1 97.69 71 MET A N 1
ATOM 545 C CA . MET A 1 71 ? 13.023 18.766 1.109 1 97.69 71 MET A CA 1
ATOM 546 C C . MET A 1 71 ? 12.805 17.266 0.937 1 97.69 71 MET A C 1
ATOM 548 O O . MET A 1 71 ? 12.023 16.656 1.668 1 97.69 71 MET A O 1
ATOM 552 N N . LEU A 1 72 ? 13.477 16.719 -0.076 1 96.62 72 LEU A N 1
ATOM 553 C CA . LEU A 1 72 ? 13.414 15.273 -0.302 1 96.62 72 LEU A CA 1
ATOM 554 C C . LEU A 1 72 ? 14.68 14.781 -1 1 96.62 72 LEU A C 1
ATOM 556 O O . LEU A 1 72 ? 14.953 15.164 -2.141 1 96.62 72 LEU A O 1
ATOM 560 N N . ASP A 1 73 ? 15.414 14.055 -0.303 1 93.62 73 ASP A N 1
ATOM 561 C CA . ASP A 1 73 ? 16.531 13.336 -0.918 1 93.62 73 ASP A CA 1
ATOM 562 C C . ASP A 1 73 ? 16.609 11.898 -0.409 1 93.62 73 ASP A C 1
ATOM 564 O O . ASP A 1 73 ? 15.633 11.383 0.146 1 93.62 73 ASP A O 1
ATOM 568 N N . SER A 1 74 ? 17.672 11.195 -0.688 1 90.38 74 SER A N 1
ATOM 569 C CA . SER A 1 74 ? 17.734 9.766 -0.398 1 90.38 74 SER A CA 1
ATOM 570 C C . SER A 1 74 ? 17.859 9.508 1.101 1 90.38 74 SER A C 1
ATOM 572 O O . SER A 1 74 ? 17.625 8.398 1.568 1 90.38 74 SER A O 1
ATOM 574 N N . GLN A 1 75 ? 18.078 10.555 1.823 1 92 75 GLN A N 1
ATOM 575 C CA . GLN A 1 75 ? 18.406 10.328 3.227 1 92 75 GLN A CA 1
ATOM 576 C C . GLN A 1 75 ? 17.375 10.984 4.145 1 92 75 GLN A C 1
ATOM 578 O O . GLN A 1 75 ? 17.234 10.602 5.309 1 92 75 GLN A O 1
ATOM 583 N N . ARG A 1 76 ? 16.734 12.008 3.592 1 94.69 76 ARG A N 1
ATOM 584 C CA . ARG A 1 76 ? 15.836 12.703 4.504 1 94.69 76 ARG A CA 1
ATOM 585 C C . ARG A 1 76 ? 14.758 13.461 3.736 1 94.69 76 ARG A C 1
ATOM 587 O O . ARG A 1 76 ? 14.938 13.781 2.559 1 94.69 76 ARG A O 1
ATOM 594 N N . ALA A 1 77 ? 13.672 13.68 4.434 1 97.88 77 ALA A N 1
ATOM 595 C CA . ALA A 1 77 ? 12.594 14.547 3.963 1 97.88 77 ALA A CA 1
ATOM 596 C C . ALA A 1 77 ? 12.148 15.516 5.059 1 97.88 77 ALA A C 1
ATOM 598 O O . ALA A 1 77 ? 12.234 15.203 6.246 1 97.88 77 ALA A O 1
ATOM 599 N N . ILE A 1 78 ? 11.781 16.688 4.613 1 98.06 78 ILE A N 1
ATOM 600 C CA . ILE A 1 78 ? 11.188 17.672 5.523 1 98.06 78 ILE A CA 1
ATOM 601 C C . ILE A 1 78 ? 9.805 18.078 5.016 1 98.06 78 ILE A C 1
ATOM 603 O O . ILE A 1 78 ? 9.664 18.562 3.895 1 98.06 78 ILE A O 1
ATOM 607 N N . VAL A 1 79 ? 8.844 17.859 5.855 1 97.56 79 VAL A N 1
ATOM 608 C CA . VAL A 1 79 ? 7.449 18.047 5.48 1 97.56 79 VAL A CA 1
ATOM 609 C C . VAL A 1 79 ? 6.773 18.984 6.477 1 97.56 79 VAL A C 1
ATOM 611 O O . VAL A 1 79 ? 7.043 18.938 7.68 1 97.56 79 VAL A O 1
ATOM 614 N N . VAL A 1 80 ? 5.91 19.859 5.984 1 96.81 80 VAL A N 1
ATOM 615 C CA . VAL A 1 80 ? 5.137 20.766 6.824 1 96.81 80 VAL A CA 1
ATOM 616 C C . VAL A 1 80 ? 3.979 20.016 7.473 1 96.81 80 VAL A C 1
ATOM 618 O O . VAL A 1 80 ? 3.275 19.25 6.805 1 96.81 80 VAL A O 1
ATOM 621 N N . GLN A 1 81 ? 3.818 20.188 8.719 1 95.19 81 GLN A N 1
ATOM 622 C CA . GLN A 1 81 ? 2.682 19.656 9.469 1 95.19 81 GLN A CA 1
ATOM 623 C C . GLN A 1 81 ? 1.962 20.766 10.227 1 95.19 81 GLN A C 1
ATOM 625 O O . GLN A 1 81 ? 2.559 21.422 11.086 1 95.19 81 GLN A O 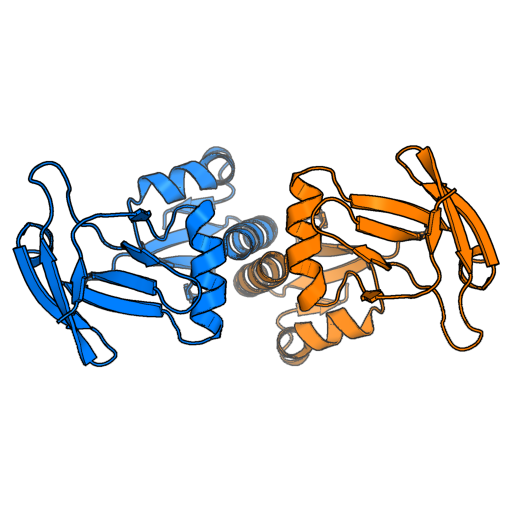1
ATOM 630 N N . MET A 1 82 ? 0.645 20.875 9.945 1 94.06 82 MET A N 1
ATOM 631 C CA . MET A 1 82 ? -0.14 21.875 10.672 1 94.06 82 MET A CA 1
ATOM 632 C C . MET A 1 82 ? -0.385 21.422 12.109 1 94.06 82 MET A C 1
ATOM 634 O O . MET A 1 82 ? -0.595 20.234 12.367 1 94.06 82 MET A O 1
ATOM 638 N N . GLN A 1 83 ? -0.446 22.406 12.969 1 92.25 83 GLN A N 1
ATOM 639 C CA . GLN A 1 83 ? -0.725 22.141 14.375 1 92.25 83 GLN A CA 1
ATOM 640 C C . GLN A 1 83 ? -2.156 21.641 14.562 1 92.25 83 GLN A C 1
ATOM 642 O O . GLN A 1 83 ? -2.406 20.75 15.375 1 92.25 83 GLN A O 1
ATOM 647 N N . ASP A 1 84 ? -3.029 22.219 13.781 1 89.88 84 ASP A N 1
ATOM 648 C CA . ASP A 1 84 ? -4.414 21.766 13.797 1 89.88 84 ASP A CA 1
ATOM 649 C C . ASP A 1 84 ? -4.668 20.734 12.703 1 89.88 84 ASP A C 1
ATOM 651 O O . ASP A 1 84 ? -4.836 21.078 11.531 1 89.88 84 ASP A O 1
ATOM 655 N N . GLN A 1 85 ? -4.676 19.5 13.148 1 87.62 85 GLN A N 1
ATOM 656 C CA . GLN A 1 85 ? -4.848 18.438 12.172 1 87.62 85 GLN A CA 1
ATOM 657 C C . GLN A 1 85 ? -6.324 18.219 11.836 1 87.62 85 GLN A C 1
ATOM 659 O O . GLN A 1 85 ? -7.16 18.125 12.734 1 87.62 85 GLN A O 1
ATOM 664 N N . HIS A 1 86 ? -6.566 18.281 10.523 1 91.31 86 HIS A N 1
ATOM 665 C CA . HIS A 1 86 ? -7.902 17.938 10.039 1 91.31 86 HIS A CA 1
ATOM 666 C C . HIS A 1 86 ? -7.949 16.531 9.477 1 91.31 86 HIS A C 1
ATOM 668 O O . HIS A 1 86 ? -6.926 16 9.023 1 91.31 86 HIS A O 1
ATOM 674 N N . TYR A 1 87 ? -9.164 15.898 9.555 1 95.31 87 TYR A N 1
ATOM 675 C CA . TYR A 1 87 ? -9.336 14.523 9.086 1 95.31 87 TYR A CA 1
ATOM 676 C C . TYR A 1 87 ? -10.445 14.438 8.047 1 95.31 87 TYR A C 1
ATOM 678 O O . TYR A 1 87 ? -11.406 15.211 8.094 1 95.31 87 TYR A O 1
ATOM 686 N N . LEU A 1 88 ? -10.25 13.602 7.148 1 97.19 88 LEU A N 1
ATOM 687 C CA . LEU A 1 88 ? -11.32 13.109 6.301 1 97.19 88 LEU A CA 1
ATOM 688 C C . LEU A 1 88 ? -11.891 11.797 6.848 1 97.19 88 LEU A C 1
ATOM 690 O O . LEU A 1 88 ? -11.18 10.797 6.938 1 97.19 88 LEU A O 1
ATOM 694 N N . ASP A 1 89 ? -13.148 11.836 7.195 1 98.25 89 ASP A N 1
ATOM 695 C CA . ASP A 1 89 ? -13.805 10.656 7.746 1 98.25 89 ASP A CA 1
ATOM 696 C C . ASP A 1 89 ? -14.633 9.938 6.684 1 98.25 89 ASP A C 1
ATOM 698 O O . ASP A 1 89 ? -15.523 10.531 6.078 1 98.25 89 ASP A O 1
ATOM 702 N N . LEU A 1 90 ? -14.375 8.641 6.52 1 98.56 90 LEU A N 1
ATOM 703 C CA . LEU A 1 90 ? -15.047 7.844 5.496 1 98.56 90 LEU A CA 1
ATOM 704 C C . LEU A 1 90 ? -15.734 6.637 6.121 1 98.56 90 LEU A C 1
ATOM 706 O O . LEU A 1 90 ? -15.133 5.914 6.918 1 98.56 90 LEU A O 1
ATOM 710 N N . LEU A 1 91 ? -16.969 6.422 5.746 1 98.62 91 LEU A N 1
ATOM 711 C CA . LEU A 1 91 ? -17.766 5.309 6.23 1 98.62 91 LEU A CA 1
ATOM 712 C C . LEU A 1 91 ? -18.172 4.383 5.086 1 98.62 91 LEU A C 1
ATOM 714 O O . LEU A 1 91 ? -18.891 4.793 4.18 1 98.62 91 LEU A O 1
ATOM 718 N N . PRO A 1 92 ? -17.672 3.129 5.148 1 98.56 92 PRO A N 1
ATOM 719 C CA . PRO A 1 92 ? -18.141 2.168 4.145 1 98.56 92 PRO A CA 1
ATOM 720 C C . PRO A 1 92 ? -19.562 1.673 4.418 1 98.56 92 PRO A C 1
ATOM 722 O O . PRO A 1 92 ? -19.969 1.565 5.578 1 98.56 92 PRO A O 1
ATOM 725 N N . ARG A 1 93 ? -20.203 1.319 3.377 1 97.81 93 ARG A N 1
ATOM 726 C CA . ARG A 1 93 ? -21.594 0.898 3.482 1 97.81 93 ARG A CA 1
ATOM 727 C C . ARG A 1 93 ? -21.703 -0.463 4.16 1 97.81 93 ARG A C 1
ATOM 729 O O . ARG A 1 93 ? -22.672 -0.736 4.863 1 97.81 93 ARG A O 1
ATOM 736 N N . ASP A 1 94 ? -20.766 -1.349 3.91 1 97.62 94 ASP A N 1
ATOM 737 C CA . ASP A 1 94 ? -20.75 -2.713 4.43 1 97.62 94 ASP A CA 1
ATOM 738 C C . ASP A 1 94 ? -19.328 -3.285 4.418 1 97.62 94 ASP A C 1
ATOM 740 O O . ASP A 1 94 ? -18.375 -2.584 4.078 1 97.62 94 ASP A O 1
ATOM 744 N N . SER A 1 95 ? -19.219 -4.512 4.812 1 97.94 95 SER A N 1
ATOM 745 C CA . SER A 1 95 ? -17.906 -5.133 4.945 1 97.94 95 SER A CA 1
ATOM 746 C C . SER A 1 95 ? -17.188 -5.219 3.6 1 97.94 95 SER A C 1
ATOM 748 O O . SER A 1 95 ? -15.969 -5.062 3.527 1 97.94 95 SER A O 1
ATOM 750 N N . ALA A 1 96 ? -17.906 -5.473 2.59 1 98.25 96 ALA A N 1
ATOM 751 C CA . ALA A 1 96 ? -17.328 -5.539 1.255 1 98.25 96 ALA A CA 1
ATOM 752 C C . ALA A 1 96 ? -16.703 -4.203 0.86 1 98.25 96 ALA A C 1
ATOM 754 O O . ALA A 1 96 ? -15.555 -4.152 0.414 1 98.25 96 ALA A O 1
ATOM 755 N N . ALA A 1 97 ? -17.453 -3.172 1.081 1 98.5 97 ALA A N 1
ATOM 756 C CA . ALA A 1 97 ? -16.953 -1.827 0.788 1 98.5 97 ALA A CA 1
ATOM 757 C C . ALA A 1 97 ? -15.789 -1.459 1.695 1 98.5 97 ALA A C 1
ATOM 759 O O . ALA A 1 97 ? -14.859 -0.764 1.272 1 98.5 97 ALA A O 1
ATOM 760 N N . ALA A 1 98 ? -15.859 -1.938 2.877 1 98.75 98 ALA A N 1
ATOM 761 C CA . ALA A 1 98 ? -14.789 -1.677 3.834 1 98.75 98 ALA A CA 1
ATOM 762 C C . ALA A 1 98 ? -13.477 -2.312 3.379 1 98.75 98 ALA A C 1
ATOM 764 O O . ALA A 1 98 ? -12.414 -1.691 3.467 1 98.75 98 ALA A O 1
ATOM 765 N N . LEU A 1 99 ? -13.555 -3.525 2.867 1 98.62 99 LEU A N 1
ATOM 766 C CA . LEU A 1 99 ? -12.367 -4.195 2.34 1 98.62 99 LEU A CA 1
ATOM 767 C C . LEU A 1 99 ? -11.734 -3.377 1.223 1 98.62 99 LEU A C 1
ATOM 769 O O . LEU A 1 99 ?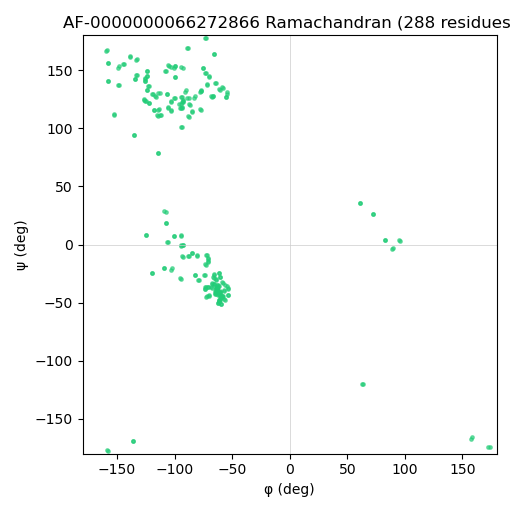 -10.516 -3.158 1.223 1 98.62 99 LEU A O 1
ATOM 773 N N . GLU A 1 100 ? -12.562 -2.895 0.362 1 98.44 100 GLU A N 1
ATOM 774 C CA . GLU A 1 100 ? -12.07 -2.156 -0.797 1 98.44 100 GLU A CA 1
ATOM 775 C C . GLU A 1 100 ? -11.492 -0.804 -0.386 1 98.44 100 GLU A C 1
ATOM 777 O O . GLU A 1 100 ? -10.438 -0.397 -0.876 1 98.44 100 GLU A O 1
ATOM 782 N N . LEU A 1 101 ? -12.195 -0.13 0.484 1 98.62 101 LEU A N 1
ATOM 783 C CA . LEU A 1 101 ? -11.727 1.167 0.963 1 98.62 101 LEU A CA 1
ATOM 784 C C . LEU A 1 101 ? -10.383 1.036 1.675 1 98.62 101 LEU A C 1
ATOM 786 O O . LEU A 1 101 ? -9.453 1.8 1.402 1 98.62 101 LEU A O 1
ATOM 790 N N . GLY A 1 102 ? -10.297 0.074 2.584 1 98.56 102 GLY A N 1
ATOM 791 C CA . GLY A 1 102 ? -9.031 -0.18 3.258 1 98.56 102 GLY A CA 1
ATOM 792 C C . GLY A 1 102 ? -7.895 -0.494 2.301 1 98.56 102 GLY A C 1
ATOM 793 O O . GLY A 1 102 ? -6.816 0.098 2.391 1 98.56 102 GLY A O 1
ATOM 794 N N . TYR A 1 103 ? -8.148 -1.357 1.368 1 98.25 103 TYR A N 1
ATOM 795 C CA . TYR A 1 103 ? -7.145 -1.759 0.389 1 98.25 103 TYR A CA 1
ATOM 796 C C . TYR A 1 103 ? -6.645 -0.558 -0.405 1 98.25 103 TYR A C 1
ATOM 798 O O . TYR A 1 103 ? -5.438 -0.391 -0.599 1 98.25 103 TYR A O 1
ATOM 806 N N . PHE A 1 104 ? -7.559 0.245 -0.807 1 97.19 104 PHE A N 1
ATOM 807 C CA . PHE A 1 104 ? -7.227 1.424 -1.597 1 97.19 104 PHE A CA 1
ATOM 808 C C . PHE A 1 104 ? -6.332 2.371 -0.803 1 97.19 104 PHE A C 1
ATOM 810 O O . PHE A 1 104 ? -5.281 2.795 -1.289 1 97.19 104 PHE A O 1
ATOM 817 N N . ALA A 1 105 ? -6.738 2.682 0.424 1 96.75 105 ALA A N 1
ATOM 818 C CA . ALA A 1 105 ? -5.961 3.576 1.278 1 96.75 105 ALA A CA 1
ATOM 819 C C . ALA A 1 105 ? -4.57 3.012 1.54 1 96.75 105 ALA A C 1
ATOM 821 O O . ALA A 1 105 ? -3.58 3.748 1.522 1 96.75 105 ALA A O 1
ATOM 822 N N . GLY A 1 106 ? -4.512 1.691 1.828 1 94.69 106 GLY A N 1
ATOM 823 C CA . GLY A 1 106 ? -3.229 1.032 2.02 1 94.69 106 GLY A CA 1
ATOM 824 C C . GLY A 1 106 ? -2.336 1.099 0.794 1 94.69 106 GLY A C 1
ATOM 825 O O . GLY A 1 106 ? -1.139 1.367 0.906 1 94.69 106 GLY A O 1
ATOM 826 N N . ASN A 1 107 ? -3 0.9 -0.346 1 91.88 107 ASN A N 1
ATOM 827 C CA . ASN A 1 107 ? -2.271 0.923 -1.609 1 91.88 107 ASN A CA 1
ATOM 828 C C . ASN A 1 107 ? -1.706 2.309 -1.906 1 91.88 107 ASN A C 1
ATOM 830 O O . ASN A 1 107 ? -0.656 2.434 -2.539 1 91.88 107 ASN A O 1
ATOM 834 N N . MET A 1 108 ? -2.316 3.254 -1.381 1 90.12 108 MET A N 1
ATOM 835 C CA . MET A 1 108 ? -1.863 4.633 -1.524 1 90.12 108 MET A CA 1
ATOM 836 C C . MET A 1 108 ? -0.862 4.992 -0.432 1 90.12 108 MET A C 1
ATOM 838 O O . MET A 1 108 ? -0.283 6.082 -0.449 1 90.12 108 MET A O 1
ATOM 842 N N . HIS A 1 109 ? -0.711 4.137 0.544 1 90.31 109 HIS A N 1
ATOM 843 C CA . HIS A 1 109 ? 0.145 4.336 1.708 1 90.31 109 HIS A CA 1
ATOM 844 C C . HIS A 1 109 ? -0.287 5.559 2.508 1 90.31 109 HIS A C 1
ATOM 846 O O . HIS A 1 109 ? 0.554 6.293 3.033 1 90.31 109 HIS A O 1
ATOM 852 N N . TRP A 1 110 ? -1.513 5.801 2.574 1 92.38 110 TRP A N 1
ATOM 853 C CA . TRP A 1 110 ? -2.023 6.875 3.42 1 92.38 110 TRP A CA 1
ATOM 854 C C . TRP A 1 110 ? -1.914 6.504 4.895 1 92.38 110 TRP A C 1
ATOM 856 O O . TRP A 1 110 ? -2.162 5.355 5.273 1 92.38 110 TRP A O 1
ATOM 866 N N . ALA A 1 111 ? -1.499 7.52 5.621 1 91 111 ALA A N 1
ATOM 867 C CA . ALA A 1 111 ? -1.72 7.344 7.055 1 91 111 ALA A CA 1
ATOM 868 C C . ALA A 1 111 ? -3.209 7.289 7.379 1 91 111 ALA A C 1
ATOM 870 O O . ALA A 1 111 ? -4.008 8.016 6.781 1 91 111 ALA A O 1
ATOM 871 N N . VAL A 1 112 ? -3.531 6.363 8.305 1 96.5 112 VAL A N 1
ATOM 872 C CA . VAL A 1 112 ? -4.949 6.277 8.641 1 96.5 112 VAL A CA 1
ATOM 873 C C . VAL A 1 112 ? -5.105 5.953 10.125 1 96.5 112 VAL A C 1
ATOM 875 O O . VAL A 1 112 ? -4.168 5.469 10.766 1 96.5 112 VAL A O 1
ATOM 878 N N . ARG A 1 113 ? -6.273 6.363 10.602 1 97.12 113 ARG A N 1
ATOM 879 C CA . ARG A 1 113 ? -6.762 5.91 11.906 1 97.12 113 ARG A CA 1
ATOM 880 C C . ARG A 1 113 ? -8.055 5.105 11.75 1 97.12 113 ARG A C 1
ATOM 882 O O . ARG A 1 113 ? -8.984 5.539 11.062 1 97.12 113 ARG A O 1
ATOM 889 N N . PHE A 1 114 ? -8.016 3.924 12.336 1 97.94 114 PHE A N 1
ATOM 890 C CA . PHE A 1 114 ? -9.219 3.094 12.336 1 97.94 114 PHE A CA 1
ATOM 891 C C . PHE A 1 114 ? -10.094 3.416 13.539 1 97.94 114 PHE A C 1
ATOM 893 O O . PHE A 1 114 ? -9.719 3.152 14.68 1 97.94 114 PHE A O 1
ATOM 900 N N . ALA A 1 115 ? -11.227 4.012 13.312 1 97.56 115 ALA A N 1
ATOM 901 C CA . ALA A 1 115 ? -12.195 4.359 14.352 1 97.56 115 ALA A CA 1
ATOM 902 C C . ALA A 1 115 ? -13.492 3.572 14.172 1 97.56 115 ALA A C 1
ATOM 904 O O . ALA A 1 115 ? -14.5 4.117 13.719 1 97.56 115 ALA A O 1
ATOM 905 N N . GLY A 1 116 ? -13.43 2.271 14.633 1 96.62 116 GLY A N 1
ATOM 906 C CA . GLY A 1 116 ? -14.555 1.403 14.336 1 96.62 116 GLY A CA 1
ATOM 907 C C . GLY A 1 116 ? -14.758 1.171 12.852 1 96.62 116 GLY A C 1
ATOM 908 O O . GLY A 1 116 ? -13.836 0.724 12.156 1 96.62 116 GLY A O 1
ATOM 909 N N . ASP A 1 117 ? -15.93 1.555 12.367 1 97.31 117 ASP A N 1
ATOM 910 C CA . ASP A 1 117 ? -16.219 1.335 10.953 1 97.31 117 ASP A CA 1
ATOM 911 C C . ASP A 1 117 ? -15.883 2.568 10.125 1 97.31 117 ASP A C 1
ATOM 913 O O . ASP A 1 117 ? -16.156 2.613 8.922 1 97.31 117 ASP A O 1
ATOM 917 N N . THR A 1 118 ? -15.273 3.473 10.812 1 98.38 118 THR A N 1
ATOM 918 C CA . THR A 1 118 ? -14.906 4.715 10.141 1 98.38 118 THR A CA 1
ATOM 919 C C . THR A 1 118 ? -13.406 4.773 9.883 1 98.38 118 THR A C 1
ATOM 921 O O . THR A 1 118 ? -12.609 4.449 10.773 1 98.38 118 THR A O 1
ATOM 924 N N . LEU A 1 119 ? -13.07 5.07 8.664 1 98.62 119 LEU A N 1
ATOM 925 C CA . LEU A 1 119 ? -11.68 5.336 8.312 1 98.62 119 LEU A CA 1
ATOM 926 C C . LEU A 1 119 ? -11.375 6.828 8.375 1 98.62 119 LEU A C 1
ATOM 928 O O . LEU A 1 119 ? -11.992 7.621 7.656 1 98.62 119 LEU A O 1
ATOM 932 N N . GLN A 1 120 ? -10.477 7.168 9.25 1 98.31 120 GLN A N 1
ATOM 933 C CA . GLN A 1 120 ? -10.07 8.562 9.375 1 98.31 120 GLN A CA 1
ATOM 934 C C . GLN A 1 120 ? -8.719 8.812 8.719 1 98.31 120 GLN A C 1
ATOM 936 O O . GLN A 1 120 ? -7.734 8.148 9.055 1 98.31 120 GLN A O 1
ATOM 941 N N . ILE A 1 121 ? -8.68 9.727 7.773 1 97.19 121 ILE A N 1
ATOM 942 C CA . ILE A 1 121 ? -7.465 10.055 7.039 1 97.19 121 ILE A CA 1
ATOM 943 C C . ILE A 1 121 ? -7.008 11.461 7.41 1 97.19 121 ILE A C 1
ATOM 945 O O . ILE A 1 121 ? -7.684 12.445 7.098 1 97.19 121 ILE A O 1
ATOM 949 N N . PRO A 1 122 ? -5.848 11.516 8.133 1 93.81 122 PRO A N 1
ATOM 950 C CA . PRO A 1 122 ? -5.312 12.867 8.336 1 93.81 122 PRO A CA 1
ATOM 951 C C . PRO A 1 122 ? -4.969 13.562 7.02 1 93.81 122 PRO A C 1
ATOM 953 O O . PRO A 1 122 ? -4.32 12.969 6.152 1 93.81 122 PRO A O 1
ATOM 956 N N . LEU A 1 123 ? -5.375 14.781 6.867 1 92.94 123 LEU A N 1
AT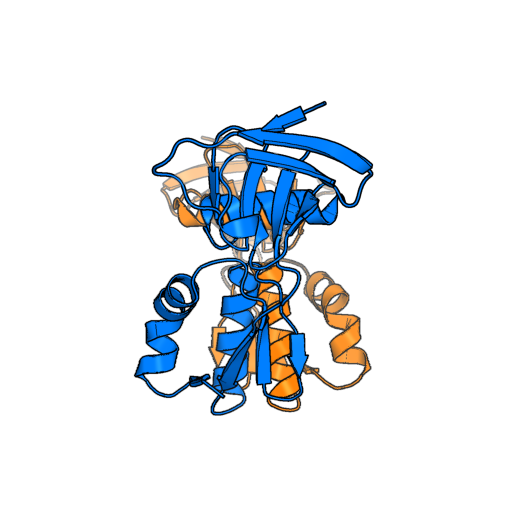OM 957 C CA . LEU A 1 123 ? -5.156 15.516 5.625 1 92.94 123 LEU A CA 1
ATOM 958 C C . LEU A 1 123 ? -3.773 16.156 5.613 1 92.94 123 LEU A C 1
ATOM 960 O O . LEU A 1 123 ? -3.48 17.031 6.438 1 92.94 123 LEU A O 1
ATOM 964 N N . ASN A 1 124 ? -2.912 15.688 4.703 1 88.44 124 ASN A N 1
ATOM 965 C CA . ASN A 1 124 ? -1.587 16.25 4.48 1 88.44 124 ASN A CA 1
ATOM 966 C C . ASN A 1 124 ? -1.521 17.016 3.162 1 88.44 124 ASN A C 1
ATOM 968 O O . ASN A 1 124 ? -0.462 17.109 2.537 1 88.44 124 ASN A O 1
ATOM 972 N N . GLY A 1 125 ? -2.596 17.531 2.752 1 86.69 125 GLY A N 1
ATOM 973 C CA . GLY A 1 125 ? -2.84 18.281 1.533 1 86.69 125 GLY A CA 1
ATOM 974 C C . GLY A 1 125 ? -4.305 18.609 1.312 1 86.69 125 GLY A C 1
ATOM 975 O O . GLY A 1 125 ? -5.133 18.406 2.203 1 86.69 125 GLY A O 1
ATOM 976 N N . PRO A 1 126 ? -4.586 19.188 0.169 1 87.25 126 PRO A N 1
ATOM 977 C CA . PRO A 1 126 ? -5.992 19.516 -0.086 1 87.25 126 PRO A CA 1
ATOM 978 C C . PRO A 1 126 ? -6.898 18.281 -0.043 1 87.25 126 PRO A C 1
ATOM 980 O O . PRO A 1 126 ? -6.555 17.234 -0.593 1 87.25 126 PRO A O 1
ATOM 983 N N . GLU A 1 127 ? -8.008 18.484 0.625 1 93 127 GLU A N 1
ATOM 984 C CA . GLU A 1 127 ? -8.992 17.406 0.71 1 93 127 GLU A CA 1
ATOM 985 C C . GLU A 1 127 ? -9.406 16.938 -0.678 1 93 127 GLU A C 1
ATOM 987 O O . GLU A 1 127 ? -9.641 15.742 -0.883 1 93 127 GLU A O 1
ATOM 992 N N . ALA A 1 128 ? -9.469 17.844 -1.597 1 92.75 128 ALA A N 1
ATOM 993 C CA . ALA A 1 128 ? -9.898 17.562 -2.961 1 92.75 128 ALA A CA 1
ATOM 994 C C . ALA A 1 128 ? -9.016 16.484 -3.598 1 92.75 128 ALA A C 1
ATOM 996 O O . ALA A 1 128 ? -9.492 15.672 -4.395 1 92.75 128 ALA A O 1
ATOM 997 N N . ASP A 1 129 ? -7.77 16.438 -3.25 1 90.5 129 ASP A N 1
ATOM 998 C CA . ASP A 1 129 ? -6.848 15.438 -3.787 1 90.5 129 ASP A CA 1
ATOM 999 C C . ASP A 1 129 ? -7.273 14.023 -3.395 1 90.5 129 ASP A C 1
ATOM 1001 O O . ASP A 1 129 ? -7.207 13.102 -4.211 1 90.5 129 ASP A O 1
ATOM 1005 N N . TYR A 1 130 ? -7.719 13.859 -2.172 1 94.31 130 TYR A N 1
ATOM 1006 C CA . TYR A 1 130 ? -8.164 12.562 -1.664 1 94.31 130 TYR A CA 1
ATOM 1007 C C . TYR A 1 130 ? -9.5 12.172 -2.273 1 94.31 130 TYR A C 1
ATOM 1009 O O . TYR A 1 130 ? -9.68 11.031 -2.723 1 94.31 130 TYR A O 1
ATOM 1017 N N . LEU A 1 131 ? -10.391 13.156 -2.299 1 95.75 131 LEU A N 1
ATOM 1018 C CA . LEU A 1 131 ? -11.734 12.891 -2.793 1 95.75 131 LEU A CA 1
ATOM 1019 C C . LEU A 1 131 ? -11.703 12.516 -4.27 1 95.75 131 LEU A C 1
ATOM 1021 O O . LEU A 1 131 ? -12.492 11.672 -4.715 1 95.75 131 LEU A O 1
ATOM 1025 N N . GLU A 1 132 ? -10.844 13.156 -4.961 1 95.12 132 GLU A N 1
ATOM 1026 C CA . GLU A 1 132 ? -10.711 12.836 -6.379 1 95.12 132 GLU A CA 1
ATOM 1027 C C . GLU A 1 132 ? -10.312 11.375 -6.578 1 95.12 132 GLU A C 1
ATOM 1029 O O . GLU A 1 132 ? -10.852 10.695 -7.453 1 95.12 132 GLU A O 1
ATOM 1034 N N . ARG A 1 133 ? -9.453 10.883 -5.781 1 94.06 133 ARG A N 1
ATOM 1035 C CA . ARG A 1 133 ? -8.984 9.5 -5.887 1 94.06 133 ARG A CA 1
ATOM 1036 C C . ARG A 1 133 ? -10.055 8.531 -5.398 1 94.06 133 ARG A C 1
ATOM 1038 O O . ARG A 1 133 ? -10.133 7.395 -5.879 1 94.06 133 ARG A O 1
ATOM 1045 N N . LEU A 1 134 ? -10.891 8.984 -4.555 1 96.75 134 LEU A N 1
ATOM 1046 C CA . LEU A 1 134 ? -11.93 8.148 -3.961 1 96.75 134 LEU A CA 1
ATOM 1047 C C . LEU A 1 134 ? -13.234 8.273 -4.738 1 96.75 134 LEU A C 1
ATOM 1049 O O . LEU A 1 134 ? -14.219 7.602 -4.422 1 96.75 134 LEU A O 1
ATOM 1053 N N . ALA A 1 135 ? -13.289 9.055 -5.75 1 97 135 ALA A N 1
ATOM 1054 C CA . ALA A 1 135 ? -14.5 9.477 -6.445 1 97 135 ALA A CA 1
ATOM 1055 C C . ALA A 1 135 ? -15.336 8.273 -6.871 1 97 135 ALA A C 1
ATOM 1057 O O . ALA A 1 135 ? -16.547 8.25 -6.676 1 97 135 ALA A O 1
ATOM 1058 N N . PRO A 1 136 ? -14.75 7.18 -7.418 1 96.38 136 PRO A N 1
ATOM 1059 C CA . PRO A 1 136 ? -15.578 6.051 -7.844 1 96.38 136 PRO A CA 1
ATOM 1060 C C . PRO A 1 136 ? -16.344 5.41 -6.688 1 96.38 136 PRO A C 1
ATOM 1062 O O . PRO A 1 136 ? -17.516 5.062 -6.836 1 96.38 136 PRO A O 1
ATOM 1065 N N . MET A 1 137 ? -15.727 5.344 -5.52 1 96.38 137 MET A N 1
ATOM 1066 C CA . MET A 1 137 ? -16.359 4.699 -4.375 1 96.38 137 MET A CA 1
ATOM 1067 C C . MET A 1 137 ? -17.391 5.621 -3.742 1 96.38 137 MET A C 1
ATOM 1069 O O . MET A 1 137 ? -18.391 5.156 -3.176 1 96.38 137 MET A O 1
ATOM 1073 N N . LEU A 1 138 ? -17.141 6.902 -3.844 1 97.31 138 LEU A N 1
ATOM 1074 C CA . LEU A 1 138 ? -18.094 7.879 -3.332 1 97.31 138 LEU A CA 1
ATOM 1075 C C . LEU A 1 138 ? -19.312 7.977 -4.242 1 97.31 138 LEU A C 1
ATOM 1077 O O . LEU A 1 138 ? -20.438 8.055 -3.766 1 97.31 138 LEU A O 1
ATOM 1081 N N . ALA A 1 139 ? -19.094 7.895 -5.523 1 96.75 139 ALA A N 1
ATOM 1082 C CA . ALA A 1 139 ? -20.141 8.086 -6.527 1 96.75 139 ALA A CA 1
ATOM 1083 C C . ALA A 1 139 ? -21.156 6.957 -6.477 1 96.75 139 ALA A C 1
ATOM 1085 O O . ALA A 1 139 ? -22.359 7.191 -6.668 1 96.75 139 ALA A O 1
ATOM 1086 N N . ASP A 1 140 ? -20.719 5.715 -6.152 1 96.06 140 ASP A N 1
ATOM 1087 C CA . ASP A 1 140 ? -21.656 4.598 -6.211 1 96.06 140 ASP A CA 1
ATOM 1088 C C . ASP A 1 140 ? -22.172 4.242 -4.82 1 96.06 140 ASP A C 1
ATOM 1090 O O . ASP A 1 140 ? -22.859 3.236 -4.652 1 96.06 140 ASP A O 1
ATOM 1094 N N . GLY A 1 141 ? -21.828 5.055 -3.865 1 96 141 GLY A N 1
ATOM 1095 C CA . GLY A 1 141 ? -22.422 4.957 -2.539 1 96 141 GLY A CA 1
ATOM 1096 C C . GLY A 1 141 ? -21.766 3.904 -1.667 1 96 141 GLY A C 1
ATOM 1097 O O . GLY A 1 141 ? -22.172 3.697 -0.522 1 96 141 GLY A O 1
ATOM 1098 N N . ARG A 1 142 ? -20.766 3.287 -2.123 1 97.06 142 ARG A N 1
ATOM 1099 C CA . ARG A 1 142 ? -20.062 2.277 -1.331 1 97.06 142 ARG A CA 1
ATOM 1100 C C . ARG A 1 142 ? -19.391 2.904 -0.119 1 97.06 142 ARG A C 1
ATOM 1102 O O . ARG A 1 142 ? -19.219 2.25 0.911 1 97.06 142 ARG A O 1
ATOM 1109 N N . VAL A 1 143 ? -19.031 4.172 -0.289 1 98.19 143 VAL A N 1
ATOM 1110 C CA . VAL A 1 143 ? -18.375 4.934 0.774 1 98.19 143 VAL A CA 1
ATOM 1111 C C . VAL A 1 143 ? -19.031 6.309 0.892 1 98.19 143 VAL A C 1
ATOM 1113 O O . VAL A 1 143 ? -19.406 6.914 -0.115 1 98.19 143 VAL A O 1
ATOM 1116 N N . ARG A 1 144 ? -19.172 6.793 2.045 1 97.81 144 ARG A N 1
ATOM 1117 C CA . ARG A 1 144 ? -19.641 8.156 2.252 1 97.81 144 ARG A CA 1
ATOM 1118 C C . ARG A 1 144 ? -18.766 8.898 3.256 1 97.81 144 ARG A C 1
ATOM 1120 O O . ARG A 1 144 ? -18.094 8.273 4.078 1 97.81 144 ARG A O 1
ATOM 1127 N N . ARG A 1 145 ? -18.891 10.188 3.148 1 95.88 145 ARG A N 1
ATOM 1128 C CA . ARG A 1 145 ? -18.234 11.016 4.156 1 95.88 145 ARG A CA 1
ATOM 1129 C C . ARG A 1 145 ? -19.031 11.039 5.449 1 95.88 145 ARG A C 1
ATOM 1131 O O . ARG A 1 145 ? -20.266 11.141 5.422 1 95.88 145 ARG A O 1
ATOM 1138 N N . ALA A 1 146 ? -18.312 10.805 6.527 1 89.5 146 ALA A N 1
ATOM 1139 C CA . ALA A 1 146 ? -18.984 10.828 7.824 1 89.5 146 ALA A CA 1
ATOM 1140 C C . ALA A 1 146 ? -18.969 12.227 8.43 1 89.5 146 ALA A C 1
ATOM 1142 O O . ALA A 1 146 ? -18.062 13.016 8.172 1 89.5 146 ALA A O 1
ATOM 1143 N N . MET B 1 1 ? 18.234 -16.609 -26.188 1 93.69 1 MET B N 1
ATOM 1144 C CA . MET B 1 1 ? 17.797 -17.469 -25.094 1 93.69 1 MET B CA 1
ATOM 1145 C C . MET B 1 1 ? 18.344 -16.953 -23.766 1 93.69 1 MET B C 1
ATOM 1147 O O . MET B 1 1 ? 19.531 -16.688 -23.625 1 93.69 1 MET B O 1
ATOM 1151 N N . LEU B 1 2 ? 17.438 -16.688 -22.844 1 96.06 2 LEU B N 1
ATOM 1152 C CA . LEU B 1 2 ? 17.797 -16.172 -21.531 1 96.06 2 LEU B CA 1
ATOM 1153 C C . LEU B 1 2 ? 17.969 -17.312 -20.531 1 96.06 2 LEU B C 1
ATOM 1155 O O . LEU B 1 2 ? 17.062 -18.125 -20.359 1 96.06 2 LEU B O 1
ATOM 1159 N N . ILE B 1 3 ? 19.156 -17.297 -19.938 1 97.62 3 ILE B N 1
ATOM 1160 C CA . ILE B 1 3 ? 19.406 -18.328 -18.953 1 97.62 3 ILE B CA 1
ATOM 1161 C C . ILE B 1 3 ? 19.078 -17.812 -17.562 1 97.62 3 ILE B C 1
ATOM 1163 O O . ILE B 1 3 ? 19.594 -16.766 -17.141 1 97.62 3 ILE B O 1
ATOM 1167 N N . LEU B 1 4 ? 18.281 -18.5 -16.828 1 97.88 4 LEU B N 1
ATOM 1168 C CA . LEU B 1 4 ? 17.891 -18.203 -15.453 1 97.88 4 LEU B CA 1
ATOM 1169 C C . LEU B 1 4 ? 18.406 -19.297 -14.508 1 97.88 4 LEU B C 1
ATOM 1171 O O . LEU B 1 4 ? 17.891 -20.406 -14.508 1 97.88 4 LEU B O 1
ATOM 1175 N N . ASP B 1 5 ? 19.344 -18.922 -13.695 1 97.31 5 ASP B N 1
ATOM 1176 C CA . ASP B 1 5 ? 20.047 -20.016 -13.008 1 97.31 5 ASP B CA 1
ATOM 1177 C C . ASP B 1 5 ? 20 -19.828 -11.492 1 97.31 5 ASP B C 1
ATOM 1179 O O . ASP B 1 5 ? 20.719 -20.5 -10.766 1 97.31 5 ASP B O 1
ATO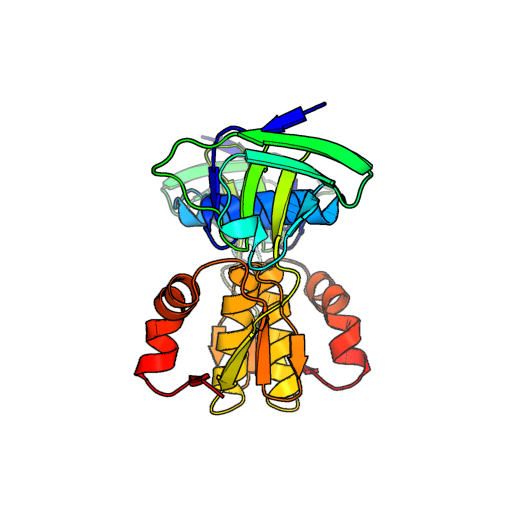M 1183 N N . ARG B 1 6 ? 19.219 -18.844 -11.055 1 96.31 6 ARG B N 1
ATOM 1184 C CA . ARG B 1 6 ? 19.062 -18.656 -9.617 1 96.31 6 ARG B CA 1
ATOM 1185 C C . ARG B 1 6 ? 17.688 -18.094 -9.281 1 96.31 6 ARG B C 1
ATOM 1187 O O . ARG B 1 6 ? 17.062 -17.422 -10.094 1 96.31 6 ARG B O 1
ATOM 1194 N N . ILE B 1 7 ? 17.281 -18.438 -8.094 1 96.88 7 ILE B N 1
ATOM 1195 C CA . ILE B 1 7 ? 16.078 -17.859 -7.52 1 96.88 7 ILE B CA 1
ATOM 1196 C C . ILE B 1 7 ? 16.453 -16.656 -6.641 1 96.88 7 ILE B C 1
ATOM 1198 O O . ILE B 1 7 ? 17.172 -16.812 -5.648 1 96.88 7 ILE B O 1
ATOM 1202 N N . LEU B 1 8 ? 15.922 -15.516 -6.988 1 96.38 8 LEU B N 1
ATOM 1203 C CA . LEU B 1 8 ? 16.281 -14.297 -6.277 1 96.38 8 LEU B CA 1
ATOM 1204 C C . LEU B 1 8 ? 15.469 -14.156 -4.996 1 96.38 8 LEU B C 1
ATOM 1206 O O . LEU B 1 8 ? 15.891 -13.461 -4.062 1 96.38 8 LEU B O 1
ATOM 1210 N N . GLY B 1 9 ? 14.305 -14.734 -4.941 1 94.75 9 GLY B N 1
ATOM 1211 C CA . GLY B 1 9 ? 13.336 -14.68 -3.857 1 94.75 9 GLY B CA 1
ATOM 1212 C C . GLY B 1 9 ? 11.922 -15 -4.305 1 94.75 9 GLY B C 1
ATOM 1213 O O . GLY B 1 9 ? 11.727 -15.633 -5.344 1 94.75 9 GLY B O 1
ATOM 1214 N N . GLN B 1 10 ? 11.016 -14.664 -3.4 1 93.62 10 GLN B N 1
ATOM 1215 C CA . GLN B 1 10 ? 9.602 -14.859 -3.701 1 93.62 10 GLN B CA 1
ATOM 1216 C C . GLN B 1 10 ? 8.898 -13.523 -3.926 1 93.62 10 GLN B C 1
ATOM 1218 O O . GLN B 1 10 ? 9.266 -12.516 -3.332 1 93.62 10 GLN B O 1
ATOM 1223 N N . ALA B 1 11 ? 7.895 -13.617 -4.785 1 92.94 11 ALA B N 1
ATOM 1224 C CA . ALA B 1 11 ? 7.109 -12.422 -5.078 1 92.94 11 ALA B CA 1
ATOM 1225 C C . ALA B 1 11 ? 6.426 -11.891 -3.818 1 92.94 11 ALA B C 1
ATOM 1227 O O . ALA B 1 11 ? 6.117 -10.703 -3.729 1 92.94 11 ALA B O 1
ATOM 1228 N N . SER B 1 12 ? 6.199 -12.773 -2.84 1 89.38 12 SER B N 1
ATOM 1229 C CA . SER B 1 12 ? 5.539 -12.391 -1.595 1 89.38 12 SER B CA 1
ATOM 1230 C C . SER B 1 12 ? 6.516 -11.727 -0.634 1 89.38 12 SER B C 1
ATOM 1232 O O . SER B 1 12 ? 6.105 -11.156 0.381 1 89.38 12 SER B O 1
ATOM 1234 N N . ASP B 1 13 ? 7.828 -11.75 -0.96 1 88.94 13 ASP B N 1
ATOM 1235 C CA . ASP B 1 13 ? 8.828 -11.07 -0.142 1 88.94 13 ASP B CA 1
ATOM 1236 C C . ASP B 1 13 ? 8.641 -9.555 -0.192 1 88.94 13 ASP B C 1
ATOM 1238 O O . ASP B 1 13 ? 8.617 -8.961 -1.272 1 88.94 13 ASP B O 1
ATOM 1242 N N . PRO B 1 14 ? 8.57 -8.922 0.979 1 82.81 14 PRO B N 1
ATOM 1243 C CA . PRO B 1 14 ? 8.328 -7.48 0.995 1 82.81 14 PRO B CA 1
ATOM 1244 C C . PRO B 1 14 ? 9.367 -6.695 0.196 1 82.81 14 PRO B C 1
ATOM 1246 O O . PRO B 1 14 ? 9.016 -5.75 -0.516 1 82.81 14 PRO B O 1
ATOM 1249 N N . ALA B 1 15 ? 10.609 -7.117 0.31 1 82.38 15 ALA B N 1
ATOM 1250 C CA . ALA B 1 15 ? 11.688 -6.414 -0.38 1 82.38 15 ALA B CA 1
ATOM 1251 C C . ALA B 1 15 ? 11.516 -6.5 -1.895 1 82.38 15 ALA B C 1
ATOM 1253 O O . ALA B 1 15 ? 11.844 -5.555 -2.615 1 82.38 15 ALA B O 1
ATOM 1254 N N . LEU B 1 16 ? 10.914 -7.555 -2.332 1 90.19 16 LEU B N 1
ATOM 1255 C CA . LEU B 1 16 ? 10.742 -7.742 -3.768 1 90.19 16 LEU B CA 1
ATOM 1256 C C . LEU B 1 16 ? 9.383 -7.238 -4.223 1 90.19 16 LEU B C 1
ATOM 1258 O O . LEU B 1 16 ? 9.227 -6.785 -5.359 1 90.19 16 LEU B O 1
ATOM 1262 N N . ALA B 1 17 ? 8.477 -7.293 -3.34 1 88.12 17 ALA B N 1
ATOM 1263 C CA . ALA B 1 17 ? 7.086 -6.996 -3.668 1 88.12 17 ALA B CA 1
ATOM 1264 C C . ALA B 1 17 ? 6.93 -5.555 -4.152 1 88.12 17 ALA B C 1
ATOM 1266 O O . ALA B 1 17 ? 6.238 -5.297 -5.141 1 88.12 17 ALA B O 1
ATOM 1267 N N . ASP B 1 18 ? 7.559 -4.684 -3.49 1 83.81 18 ASP B N 1
ATOM 1268 C CA . ASP B 1 18 ? 7.484 -3.279 -3.875 1 83.81 18 ASP B CA 1
ATOM 1269 C C . ASP B 1 18 ? 8.047 -3.062 -5.281 1 83.81 18 ASP B C 1
ATOM 1271 O O . ASP B 1 18 ? 7.434 -2.371 -6.098 1 83.81 18 ASP B O 1
ATOM 1275 N N . ARG B 1 19 ? 9.18 -3.613 -5.531 1 89.25 19 ARG B N 1
ATOM 1276 C CA . ARG B 1 19 ? 9.836 -3.48 -6.832 1 89.25 19 ARG B CA 1
ATOM 1277 C C . ARG B 1 19 ? 8.992 -4.129 -7.93 1 89.25 19 ARG B C 1
ATOM 1279 O O . ARG B 1 19 ? 8.852 -3.57 -9.023 1 89.25 19 ARG B O 1
ATOM 1286 N N . LEU B 1 20 ? 8.484 -5.254 -7.598 1 92.62 20 LEU B N 1
ATOM 1287 C CA . LEU B 1 20 ? 7.637 -5.957 -8.555 1 92.62 20 LEU B CA 1
ATOM 1288 C C . LEU B 1 20 ? 6.371 -5.16 -8.852 1 92.62 20 LEU B C 1
ATOM 1290 O O . LEU B 1 20 ? 5.918 -5.113 -10 1 92.62 20 LEU B O 1
ATOM 1294 N N . HIS B 1 21 ? 5.867 -4.598 -7.855 1 88.62 21 HIS B N 1
ATOM 1295 C CA . HIS B 1 21 ? 4.688 -3.758 -8.031 1 88.62 21 HIS B CA 1
ATOM 1296 C C . HIS B 1 21 ? 4.969 -2.604 -8.984 1 88.62 21 HIS B C 1
ATOM 1298 O O . HIS B 1 21 ? 4.191 -2.354 -9.906 1 88.62 21 HIS B O 1
ATOM 1304 N N . ASP B 1 22 ? 6.039 -1.968 -8.828 1 85.44 22 ASP B N 1
ATOM 1305 C CA . ASP B 1 22 ? 6.43 -0.868 -9.703 1 85.44 22 ASP B CA 1
ATOM 1306 C C . ASP B 1 22 ? 6.547 -1.335 -11.156 1 85.44 22 ASP B C 1
ATOM 1308 O O . ASP B 1 22 ? 6.023 -0.69 -12.062 1 85.44 22 ASP B O 1
ATOM 1312 N N . LEU B 1 23 ? 7.27 -2.355 -11.305 1 92.44 23 LEU B N 1
ATOM 1313 C CA . LEU B 1 23 ? 7.488 -2.883 -12.648 1 92.44 23 LEU B CA 1
ATOM 1314 C C . LEU B 1 23 ? 6.176 -3.346 -13.273 1 92.44 23 LEU B C 1
ATOM 1316 O O . LEU B 1 23 ? 5.988 -3.232 -14.484 1 92.44 23 LEU B O 1
ATOM 1320 N N . SER B 1 24 ? 5.344 -3.863 -12.422 1 91.5 24 SER B N 1
ATOM 1321 C CA . SER B 1 24 ? 4.055 -4.336 -12.922 1 91.5 24 SER B CA 1
ATOM 1322 C C . SER B 1 24 ? 3.234 -3.189 -13.5 1 91.5 24 SER B C 1
ATOM 1324 O O . SER B 1 24 ? 2.559 -3.357 -14.516 1 91.5 24 SER B O 1
ATOM 1326 N N . HIS B 1 25 ? 3.279 -2.072 -12.875 1 85.88 25 HIS B N 1
ATOM 1327 C CA . HIS B 1 25 ? 2.568 -0.9 -13.375 1 85.88 25 HIS B CA 1
ATOM 1328 C C . HIS B 1 25 ? 3.062 -0.506 -14.766 1 85.88 25 HIS B C 1
ATOM 1330 O O . HIS B 1 25 ? 2.297 0.029 -15.57 1 85.88 25 HIS B O 1
ATOM 1336 N N . ALA B 1 26 ? 4.285 -0.817 -15.031 1 89.12 26 ALA B N 1
ATOM 1337 C CA . ALA B 1 26 ? 4.887 -0.479 -16.312 1 89.12 26 ALA B CA 1
ATOM 1338 C C . ALA B 1 26 ? 4.746 -1.631 -17.312 1 89.12 26 ALA B C 1
ATOM 1340 O O . ALA B 1 26 ? 5.289 -1.575 -18.406 1 89.12 26 ALA B O 1
ATOM 1341 N N . GLY B 1 27 ? 4.102 -2.721 -16.812 1 91.88 27 GLY B N 1
ATOM 1342 C CA . GLY B 1 27 ? 3.955 -3.883 -17.672 1 91.88 27 GLY B CA 1
ATOM 1343 C C . GLY B 1 27 ? 5.258 -4.629 -17.891 1 91.88 27 GLY B C 1
ATOM 1344 O O . GLY B 1 27 ? 5.445 -5.266 -18.938 1 91.88 27 GLY B O 1
ATOM 1345 N N . GLN B 1 28 ? 6.113 -4.492 -16.953 1 95.5 28 GLN B N 1
ATOM 1346 C CA . GLN B 1 28 ? 7.469 -4.988 -17.156 1 95.5 28 GLN B CA 1
ATOM 1347 C C . GLN B 1 28 ? 7.723 -6.246 -16.328 1 95.5 28 GLN B C 1
ATOM 1349 O O . GLN B 1 28 ? 8.875 -6.617 -16.094 1 95.5 28 GLN B O 1
ATOM 1354 N N . VAL B 1 29 ? 6.684 -6.84 -15.922 1 96.31 29 VAL B N 1
ATOM 1355 C CA . VAL B 1 29 ? 6.789 -8.141 -15.266 1 96.31 29 VAL B CA 1
ATOM 1356 C C . VAL B 1 29 ? 6.316 -9.242 -16.203 1 96.31 29 VAL B C 1
ATOM 1358 O O . VAL B 1 29 ? 5.172 -9.227 -16.672 1 96.31 29 VAL B O 1
ATOM 1361 N N . GLU B 1 30 ? 7.297 -10.133 -16.5 1 97 30 GLU B N 1
ATOM 1362 C CA . GLU B 1 30 ? 7 -11.305 -17.312 1 97 30 GLU B CA 1
ATOM 1363 C C . GLU B 1 30 ? 6.805 -12.547 -16.453 1 97 30 GLU B C 1
ATOM 1365 O O . GLU B 1 30 ? 7.402 -12.664 -15.383 1 97 30 GLU B O 1
ATOM 1370 N N . THR B 1 31 ? 6.004 -13.461 -17.047 1 97 31 THR B N 1
ATOM 1371 C CA . THR B 1 31 ? 5.73 -14.648 -16.25 1 97 31 THR B CA 1
ATOM 1372 C C . THR B 1 31 ? 6.09 -15.914 -17.016 1 97 31 THR B C 1
ATOM 1374 O O . THR B 1 31 ? 5.992 -15.945 -18.25 1 97 31 THR B O 1
ATOM 1377 N N . LEU B 1 32 ? 6.609 -16.859 -16.328 1 97.25 32 LEU B N 1
ATOM 1378 C CA . LEU B 1 32 ? 6.785 -18.234 -16.812 1 97.25 32 LEU B CA 1
ATOM 1379 C C . LEU B 1 32 ? 5.719 -19.156 -16.219 1 97.25 32 LEU B C 1
ATOM 1381 O O . LEU B 1 32 ? 5.695 -19.391 -15.016 1 97.25 32 LEU B O 1
ATOM 1385 N N . SER B 1 33 ? 4.883 -19.672 -17.062 1 97.12 33 SER B N 1
ATOM 1386 C CA . SER B 1 33 ? 3.789 -20.531 -16.625 1 97.12 33 SER B CA 1
ATOM 1387 C C . SER B 1 33 ? 4.242 -21.984 -16.531 1 97.12 33 SER B C 1
ATOM 1389 O O . SER B 1 33 ? 4.645 -22.594 -17.516 1 97.12 33 SER B O 1
ATOM 1391 N N . LEU B 1 34 ? 4.117 -22.516 -15.328 1 96.06 34 LEU B N 1
ATOM 1392 C CA . LEU B 1 34 ? 4.598 -23.875 -15.109 1 96.06 34 LEU B CA 1
ATOM 1393 C C . LEU B 1 34 ? 3.49 -24.766 -14.555 1 96.06 34 LEU B C 1
ATOM 1395 O O . LEU B 1 34 ? 2.637 -24.297 -13.797 1 96.06 34 LEU B O 1
ATOM 1399 N N . SER B 1 35 ? 3.568 -26.016 -14.891 1 94.38 35 SER B N 1
ATOM 1400 C CA . SER B 1 35 ? 2.684 -27.016 -14.312 1 94.38 35 SER B CA 1
ATOM 1401 C C . SER B 1 35 ? 3.27 -27.594 -13.031 1 94.38 35 SER B C 1
ATOM 1403 O O . SER B 1 35 ? 4.426 -27.328 -12.695 1 94.38 35 SER B O 1
ATOM 1405 N N . GLY B 1 36 ? 2.459 -28.328 -12.344 1 90.88 36 GLY B N 1
ATOM 1406 C CA . GLY B 1 36 ? 2.912 -29.047 -11.156 1 90.88 36 GLY B CA 1
ATOM 1407 C C . GLY B 1 36 ? 4.121 -29.922 -11.414 1 90.88 36 GLY B C 1
ATOM 1408 O O . GLY B 1 36 ? 5.004 -30.031 -10.562 1 90.88 36 GLY B O 1
ATOM 1409 N N . SER B 1 37 ? 4.09 -30.531 -12.594 1 91.69 37 SER B N 1
ATOM 1410 C CA . SER B 1 37 ? 5.215 -31.391 -12.953 1 91.69 37 SER B CA 1
ATOM 1411 C C . SER B 1 37 ? 6.457 -30.562 -13.289 1 91.69 37 SER B C 1
ATOM 1413 O O . SER B 1 37 ? 7.578 -30.969 -12.977 1 91.69 37 SER B O 1
ATOM 1415 N N . ASP B 1 38 ? 6.258 -29.406 -13.922 1 93 38 ASP B N 1
ATOM 1416 C CA . ASP B 1 38 ? 7.359 -28.547 -14.336 1 93 38 ASP B CA 1
ATOM 1417 C C . ASP B 1 38 ? 8.141 -28.031 -13.133 1 93 38 ASP B C 1
ATOM 1419 O O . ASP B 1 38 ? 9.367 -27.922 -13.18 1 93 38 ASP B O 1
ATOM 1423 N N . ILE B 1 39 ? 7.426 -27.734 -12.086 1 89.88 39 ILE B N 1
ATOM 1424 C CA . ILE B 1 39 ? 8.023 -27.016 -10.953 1 89.88 39 ILE B CA 1
ATOM 1425 C C . ILE B 1 39 ? 8.984 -27.938 -10.219 1 89.88 39 ILE B C 1
ATOM 1427 O O . ILE B 1 39 ? 9.82 -27.484 -9.43 1 89.88 39 ILE B O 1
ATOM 1431 N N . GLN B 1 40 ? 8.914 -29.219 -10.484 1 91.62 40 GLN B N 1
ATOM 1432 C CA . GLN B 1 40 ? 9.797 -30.203 -9.852 1 91.62 40 GLN B CA 1
ATOM 1433 C C . GLN B 1 40 ? 11.117 -30.312 -10.609 1 91.62 40 GLN B C 1
ATOM 1435 O O . GLN B 1 40 ? 12.055 -30.953 -10.133 1 91.62 40 GLN B O 1
ATOM 1440 N N . ARG B 1 41 ? 11.172 -29.688 -11.68 1 92.31 41 ARG B N 1
ATOM 1441 C CA . ARG B 1 41 ? 12.352 -29.812 -12.531 1 92.31 41 ARG B CA 1
ATOM 1442 C C . ARG B 1 41 ? 13.367 -28.719 -12.234 1 92.31 41 ARG B C 1
ATOM 1444 O O . ARG B 1 41 ? 13 -27.609 -11.859 1 92.31 41 ARG B O 1
ATOM 1451 N N . HIS B 1 42 ? 14.648 -29.109 -12.5 1 94.44 42 HIS B N 1
ATOM 1452 C CA . HIS B 1 42 ? 15.727 -28.156 -12.297 1 94.44 42 HIS B CA 1
ATOM 1453 C C . HIS B 1 42 ? 16.203 -27.562 -13.625 1 94.44 42 HIS B C 1
ATOM 1455 O O . HIS B 1 42 ? 16.906 -26.547 -13.656 1 94.44 42 HIS B O 1
ATOM 1461 N N . ARG B 1 43 ? 15.906 -28.266 -14.688 1 95.25 43 ARG B N 1
ATOM 1462 C CA . ARG B 1 43 ? 16.203 -27.797 -16.031 1 95.25 43 ARG B CA 1
ATOM 1463 C C . ARG B 1 43 ? 14.969 -27.812 -16.922 1 95.25 43 ARG B C 1
ATOM 1465 O O . ARG B 1 43 ? 14.258 -28.828 -16.984 1 95.25 43 ARG B O 1
ATOM 1472 N N . LEU B 1 44 ? 14.688 -26.641 -17.484 1 95.88 44 LEU B N 1
ATOM 1473 C CA . LEU B 1 44 ? 13.516 -26.516 -18.344 1 95.88 44 LEU B CA 1
ATOM 1474 C C . LEU B 1 44 ? 13.656 -25.328 -19.281 1 95.88 44 LEU B C 1
ATOM 1476 O O . LEU B 1 44 ? 14.273 -24.312 -18.938 1 95.88 44 LEU B O 1
ATOM 1480 N N . ARG B 1 45 ? 13.172 -25.578 -20.547 1 96.75 45 ARG B N 1
ATOM 1481 C CA . ARG B 1 45 ? 13.133 -24.484 -21.516 1 96.75 45 ARG B CA 1
ATOM 1482 C C . ARG B 1 45 ? 11.688 -24.109 -21.859 1 96.75 45 ARG B C 1
ATOM 1484 O O . ARG B 1 45 ? 10.867 -25 -22.109 1 96.75 45 ARG B O 1
ATOM 1491 N N . LEU B 1 46 ? 11.383 -22.844 -21.797 1 96.88 46 LEU B N 1
ATOM 1492 C CA . LEU B 1 46 ? 10.039 -22.375 -22.109 1 96.88 46 LEU B CA 1
ATOM 1493 C C . LEU B 1 46 ? 10.047 -20.891 -22.453 1 96.88 46 LEU B C 1
ATOM 1495 O O . LEU B 1 46 ? 11.039 -20.203 -22.219 1 96.88 46 LEU B O 1
ATOM 1499 N N . ALA B 1 47 ? 8.906 -20.484 -23.016 1 97.56 47 ALA B N 1
ATOM 1500 C CA . ALA B 1 47 ? 8.75 -19.078 -23.328 1 97.56 47 ALA B CA 1
ATOM 1501 C C . ALA B 1 47 ? 7.922 -18.359 -22.25 1 97.56 47 ALA B C 1
ATOM 1503 O O . ALA B 1 47 ? 6.965 -18.938 -21.719 1 97.56 47 ALA B O 1
ATOM 1504 N N . SER B 1 48 ? 8.305 -17.156 -22.016 1 97.31 48 SER B N 1
ATOM 1505 C CA . SER B 1 48 ? 7.488 -16.344 -21.125 1 97.31 48 SER B CA 1
ATOM 1506 C C . SER B 1 48 ? 6.195 -15.906 -21.812 1 97.31 48 SER B C 1
ATOM 1508 O O . SER B 1 48 ? 5.988 -16.188 -22.984 1 97.31 48 SER B O 1
ATOM 1510 N N . ASP B 1 49 ? 5.336 -15.172 -21.047 1 96.38 49 ASP B N 1
ATOM 1511 C CA . ASP B 1 49 ? 4.078 -14.664 -21.578 1 96.38 49 ASP B CA 1
ATOM 1512 C C . ASP B 1 49 ? 4.324 -13.531 -22.578 1 96.38 49 ASP B C 1
ATOM 1514 O O . ASP B 1 49 ? 3.426 -13.148 -23.328 1 96.38 49 ASP B O 1
ATOM 1518 N N . ARG B 1 50 ? 5.508 -13.047 -22.625 1 95.31 50 ARG B N 1
ATOM 1519 C CA . ARG B 1 50 ? 5.855 -11.992 -23.578 1 95.31 50 ARG B CA 1
ATOM 1520 C C . ARG B 1 50 ? 6.711 -12.539 -24.719 1 95.31 50 ARG B C 1
ATOM 1522 O O . ARG B 1 50 ? 7.262 -11.766 -25.5 1 95.31 50 ARG B O 1
ATOM 1529 N N . GLY B 1 51 ? 6.918 -13.82 -24.641 1 96.12 51 GLY B N 1
ATOM 1530 C CA . GLY B 1 51 ? 7.574 -14.477 -25.75 1 96.12 51 GLY B CA 1
ATOM 1531 C C . GLY B 1 51 ? 9.07 -14.625 -25.562 1 96.12 51 GLY B C 1
ATOM 1532 O O . GLY B 1 51 ? 9.766 -15.109 -26.453 1 96.12 51 GLY B O 1
ATOM 1533 N N . THR B 1 52 ? 9.594 -14.266 -24.484 1 96.31 52 THR B N 1
ATOM 1534 C CA . THR B 1 52 ? 11.023 -14.422 -24.219 1 96.31 52 THR B CA 1
ATOM 1535 C C . THR B 1 52 ? 11.383 -15.898 -24.094 1 96.31 52 THR B C 1
ATOM 1537 O O . THR B 1 52 ? 10.758 -16.641 -23.312 1 96.31 52 THR B O 1
ATOM 1540 N N . ASP B 1 53 ? 12.359 -16.312 -24.828 1 98 53 ASP B N 1
ATOM 1541 C CA . ASP B 1 53 ? 12.867 -17.672 -24.734 1 98 53 ASP B CA 1
ATOM 1542 C C . ASP B 1 53 ? 13.773 -17.844 -23.516 1 98 53 ASP B C 1
ATOM 1544 O O . ASP B 1 53 ? 14.836 -17.219 -23.438 1 98 53 ASP B O 1
ATOM 1548 N N . CYS B 1 54 ? 13.312 -18.734 -22.562 1 98.06 54 CYS B N 1
ATOM 1549 C CA . CYS B 1 54 ? 14.008 -18.859 -21.297 1 98.06 54 CYS B CA 1
ATOM 1550 C C . CYS B 1 54 ? 14.453 -20.297 -21.062 1 98.06 54 CYS B C 1
ATOM 1552 O O . CYS B 1 54 ? 13.695 -21.234 -21.328 1 98.06 54 CYS B O 1
ATOM 1554 N N . ALA B 1 55 ? 15.664 -20.438 -20.594 1 98.19 55 ALA B N 1
ATOM 1555 C CA . ALA B 1 55 ? 16.156 -21.719 -20.078 1 98.19 55 ALA B CA 1
ATOM 1556 C C . ALA B 1 55 ? 16.438 -21.625 -18.578 1 98.19 55 ALA B C 1
ATOM 1558 O O . ALA B 1 55 ? 17.266 -20.828 -18.141 1 98.19 55 ALA B O 1
ATOM 1559 N N . ILE B 1 56 ? 15.727 -22.359 -17.812 1 97.75 56 ILE B N 1
ATOM 1560 C CA . ILE B 1 56 ? 15.945 -22.453 -16.375 1 97.75 56 ILE B CA 1
ATOM 1561 C C . ILE B 1 56 ? 16.969 -23.531 -16.078 1 97.75 56 ILE B C 1
ATOM 1563 O O . ILE B 1 56 ? 16.844 -24.672 -16.547 1 97.75 56 ILE B O 1
ATOM 1567 N N . ARG B 1 57 ? 17.984 -23.172 -15.359 1 97.62 57 ARG B N 1
ATOM 1568 C CA . ARG B 1 57 ? 19.016 -24.094 -14.906 1 97.62 57 ARG B CA 1
ATOM 1569 C C . ARG B 1 57 ? 19.359 -23.859 -13.438 1 97.62 57 ARG B C 1
ATOM 1571 O O . ARG B 1 57 ? 20.281 -23.078 -13.133 1 97.62 57 ARG B O 1
ATOM 1578 N N . LEU B 1 58 ? 18.719 -24.609 -12.578 1 96.62 58 LEU B N 1
ATOM 1579 C CA . LEU B 1 58 ? 18.906 -24.359 -11.156 1 96.62 58 LEU B CA 1
ATOM 1580 C C . LEU B 1 58 ? 19.797 -25.438 -10.539 1 96.62 58 LEU B C 1
ATOM 1582 O O . LEU B 1 58 ? 19.891 -26.562 -11.055 1 96.62 58 LEU B O 1
ATOM 1586 N N . GLU B 1 59 ? 20.453 -25 -9.414 1 94.19 59 GLU B N 1
ATOM 1587 C CA . GLU B 1 59 ? 21.156 -25.984 -8.594 1 94.19 59 GLU B CA 1
ATOM 1588 C C . GLU B 1 59 ? 20.172 -26.969 -7.953 1 94.19 59 GLU B C 1
ATOM 1590 O O . GLU B 1 59 ? 19 -26.625 -7.73 1 94.19 59 GLU B O 1
ATOM 1595 N N . ARG B 1 60 ? 20.672 -28.172 -7.422 1 89.94 60 ARG B N 1
ATOM 1596 C CA . ARG B 1 60 ? 19.812 -29.266 -6.973 1 89.94 60 ARG B CA 1
ATOM 1597 C C . ARG B 1 60 ? 19.125 -28.922 -5.652 1 89.94 60 ARG B C 1
ATOM 1599 O O . ARG B 1 60 ? 18.062 -29.453 -5.348 1 89.94 60 ARG B O 1
ATOM 1606 N N . HIS B 1 61 ? 19.688 -27.922 -5.027 1 91.69 61 HIS B N 1
ATOM 1607 C CA . HIS B 1 61 ? 19.109 -27.625 -3.727 1 91.69 61 HIS B CA 1
ATOM 1608 C C . HIS B 1 61 ? 18.031 -26.547 -3.846 1 91.69 61 HIS B C 1
ATOM 1610 O O . HIS B 1 61 ? 17.281 -26.297 -2.896 1 91.69 61 HIS B O 1
ATOM 1616 N N . GLN B 1 62 ? 17.922 -25.906 -5 1 92.19 62 GLN B N 1
ATOM 1617 C CA . GLN B 1 62 ? 16.922 -24.875 -5.219 1 92.19 62 GLN B CA 1
ATOM 1618 C C . GLN B 1 62 ? 15.633 -25.453 -5.789 1 92.19 62 GLN B C 1
ATOM 1620 O O . GLN B 1 62 ? 15.68 -26.297 -6.699 1 92.19 62 GLN B O 1
ATOM 1625 N N . GLN B 1 63 ? 14.578 -25.078 -5.195 1 92.06 63 GLN B N 1
ATOM 1626 C CA . GLN B 1 63 ? 13.281 -25.562 -5.664 1 92.06 63 GLN B CA 1
ATOM 1627 C C . GLN B 1 63 ? 12.398 -24.406 -6.125 1 92.06 63 GLN B C 1
ATOM 1629 O O . GLN B 1 63 ? 12.203 -23.438 -5.391 1 92.06 63 GLN B O 1
ATOM 1634 N N . LEU B 1 64 ? 11.836 -24.531 -7.324 1 94 64 LEU B N 1
ATOM 1635 C CA . LEU B 1 64 ? 10.891 -23.547 -7.84 1 94 64 LEU B CA 1
ATOM 1636 C C . LEU B 1 64 ? 9.578 -23.609 -7.07 1 94 64 LEU B C 1
ATOM 1638 O O . LEU B 1 64 ? 9.141 -24.672 -6.656 1 94 64 LEU B O 1
ATOM 1642 N N . ARG B 1 65 ? 9.008 -22.453 -6.914 1 92.06 65 ARG B N 1
ATOM 1643 C CA . ARG B 1 65 ? 7.664 -22.297 -6.371 1 92.06 65 ARG B CA 1
ATOM 1644 C C . ARG B 1 65 ? 6.883 -21.234 -7.129 1 92.06 65 ARG B C 1
ATOM 1646 O O . ARG B 1 65 ? 7.461 -20.453 -7.891 1 92.06 65 ARG B O 1
ATOM 1653 N N . ASN B 1 66 ? 5.602 -21.328 -6.938 1 93.69 66 ASN B N 1
ATOM 1654 C CA . ASN B 1 66 ? 4.82 -20.203 -7.449 1 93.69 66 ASN B CA 1
ATOM 1655 C C . ASN B 1 66 ? 5.328 -18.875 -6.898 1 93.69 66 ASN B C 1
ATOM 1657 O O . ASN B 1 66 ? 5.566 -18.75 -5.695 1 93.69 66 ASN B O 1
ATOM 1661 N N . GLY B 1 67 ? 5.539 -17.969 -7.797 1 94.88 67 GLY B N 1
ATOM 1662 C CA . GLY B 1 67 ? 5.992 -16.656 -7.363 1 94.88 67 GLY B CA 1
ATOM 1663 C C . GLY B 1 67 ? 7.504 -16.531 -7.293 1 94.88 67 GLY B C 1
ATOM 1664 O O . GLY B 1 67 ? 8.031 -15.461 -7.012 1 94.88 67 GLY B O 1
ATOM 1665 N N . SER B 1 68 ? 8.25 -17.594 -7.551 1 96 68 SER B N 1
ATOM 1666 C CA . SER B 1 68 ? 9.703 -17.5 -7.582 1 96 68 SER B CA 1
ATOM 1667 C C . SER B 1 68 ? 10.164 -16.422 -8.57 1 96 68 SER B C 1
ATOM 1669 O O . SER B 1 68 ? 9.75 -16.422 -9.727 1 96 68 SER B O 1
ATOM 1671 N N . VAL B 1 69 ? 10.984 -15.547 -8.047 1 97.31 69 VAL B N 1
ATOM 1672 C CA . VAL B 1 69 ? 11.531 -14.5 -8.898 1 97.31 69 VAL B CA 1
ATOM 1673 C C . VAL B 1 69 ? 12.883 -14.945 -9.461 1 97.31 69 VAL B C 1
ATOM 1675 O O . VAL B 1 69 ? 13.82 -15.211 -8.711 1 97.31 69 VAL B O 1
ATOM 1678 N N . LEU B 1 70 ? 12.938 -14.945 -10.773 1 97.75 70 LEU B N 1
ATOM 1679 C CA . LEU B 1 70 ? 14.125 -15.516 -11.406 1 97.75 70 LEU B CA 1
ATOM 1680 C C . LEU B 1 70 ? 14.977 -14.43 -12.039 1 97.75 70 LEU B C 1
ATOM 1682 O O . LEU B 1 70 ? 16.156 -14.648 -12.352 1 97.75 70 LEU B O 1
ATOM 1686 N N . MET B 1 71 ? 14.367 -13.297 -12.281 1 97.69 71 MET B N 1
ATOM 1687 C CA . MET B 1 71 ? 15.07 -12.133 -12.805 1 97.69 71 MET B CA 1
ATOM 1688 C C . MET B 1 71 ? 14.43 -10.836 -12.297 1 97.69 71 MET B C 1
ATOM 1690 O O . MET B 1 71 ? 13.203 -10.734 -12.219 1 97.69 71 MET B O 1
ATOM 1694 N N . LEU B 1 72 ? 15.305 -9.914 -11.914 1 96.62 72 LEU B N 1
ATOM 1695 C CA . LEU B 1 72 ? 14.828 -8.609 -11.484 1 96.62 72 LEU B CA 1
ATOM 1696 C C . LEU B 1 72 ? 15.883 -7.535 -11.734 1 96.62 72 LEU B C 1
ATOM 1698 O O . LEU B 1 72 ? 16.969 -7.574 -11.133 1 96.62 72 LEU B O 1
ATOM 1702 N N . ASP B 1 73 ? 15.586 -6.695 -12.625 1 93.69 73 ASP B N 1
ATOM 1703 C CA . ASP B 1 73 ? 16.406 -5.5 -12.805 1 93.69 73 ASP B CA 1
ATOM 1704 C C . ASP B 1 73 ? 15.539 -4.262 -13 1 93.69 73 ASP B C 1
ATOM 1706 O O . ASP B 1 73 ? 14.344 -4.273 -12.688 1 93.69 73 ASP B O 1
ATOM 1710 N N . SER B 1 74 ? 16.109 -3.154 -13.391 1 90.56 74 SER B N 1
ATOM 1711 C CA . SER B 1 74 ? 15.375 -1.892 -13.422 1 90.56 74 SER B CA 1
ATOM 1712 C C . SER B 1 74 ? 14.359 -1.868 -14.562 1 90.56 74 SER B C 1
ATOM 1714 O O . SER B 1 74 ? 13.453 -1.039 -14.57 1 90.56 74 SER B O 1
ATOM 1716 N N . GLN B 1 75 ? 14.445 -2.846 -15.391 1 92.06 75 GLN B N 1
ATOM 1717 C CA . GLN B 1 75 ? 13.633 -2.748 -16.594 1 92.06 75 GLN B CA 1
ATOM 1718 C C . GLN B 1 75 ? 12.641 -3.904 -16.688 1 92.06 75 GLN B C 1
ATOM 1720 O O . GLN B 1 75 ? 11.625 -3.807 -17.375 1 92.06 75 GLN B O 1
ATOM 1725 N N . ARG B 1 76 ? 13.016 -4.992 -16.016 1 94.75 76 ARG B N 1
ATOM 1726 C CA . ARG B 1 76 ? 12.133 -6.137 -16.203 1 94.75 76 ARG B CA 1
ATOM 1727 C C . ARG B 1 76 ? 12.273 -7.125 -15.047 1 94.75 76 ARG B C 1
ATOM 1729 O O . ARG B 1 76 ? 13.289 -7.137 -14.352 1 94.75 76 ARG B O 1
ATOM 1736 N N . ALA B 1 77 ? 11.211 -7.883 -14.883 1 97.88 77 ALA B N 1
ATOM 1737 C CA . ALA B 1 77 ? 11.195 -9.016 -13.961 1 97.88 77 ALA B CA 1
ATOM 1738 C C . ALA B 1 77 ? 10.586 -10.25 -14.617 1 97.88 77 ALA B C 1
ATOM 1740 O O . ALA B 1 77 ? 9.727 -10.141 -15.492 1 97.88 77 ALA B O 1
ATOM 1741 N N . ILE B 1 78 ? 11.125 -11.398 -14.227 1 98.06 78 ILE B N 1
ATOM 1742 C CA . ILE B 1 78 ? 10.547 -12.664 -14.648 1 98.06 78 ILE B CA 1
ATOM 1743 C C . ILE B 1 78 ? 10.172 -13.5 -13.422 1 98.06 78 ILE B C 1
ATOM 1745 O O . ILE B 1 78 ? 11.031 -13.797 -12.586 1 98.06 78 ILE B O 1
ATOM 1749 N N . VAL B 1 79 ? 8.93 -13.828 -13.367 1 97.56 79 VAL B N 1
ATOM 1750 C CA . VAL B 1 79 ? 8.375 -14.5 -12.195 1 97.56 79 VAL B CA 1
ATOM 1751 C C . VAL B 1 79 ? 7.676 -15.789 -12.617 1 97.56 79 VAL B C 1
ATOM 1753 O O . VAL B 1 79 ? 7.027 -15.828 -13.672 1 97.56 79 VAL B O 1
ATOM 1756 N N . VAL B 1 80 ? 7.824 -16.844 -11.82 1 96.81 80 VAL B N 1
ATOM 1757 C CA . VAL B 1 80 ? 7.148 -18.109 -12.062 1 96.81 80 VAL B CA 1
ATOM 1758 C C . VAL B 1 80 ? 5.684 -18 -11.641 1 96.81 80 VAL B C 1
ATOM 1760 O O . VAL B 1 80 ? 5.375 -17.484 -10.57 1 96.81 80 VAL B O 1
ATOM 1763 N N . GLN B 1 81 ? 4.824 -18.438 -12.477 1 95.38 81 GLN B N 1
ATOM 1764 C CA . GLN B 1 81 ? 3.4 -18.547 -12.18 1 95.38 81 GLN B CA 1
ATOM 1765 C C . GLN B 1 81 ? 2.893 -19.969 -12.43 1 95.38 81 GLN B C 1
ATOM 1767 O O . GLN B 1 81 ? 2.979 -20.469 -13.555 1 95.38 81 GLN B O 1
ATOM 1772 N N . MET B 1 82 ? 2.305 -20.547 -11.367 1 94.31 82 MET B N 1
ATOM 1773 C CA . MET B 1 82 ? 1.729 -21.875 -11.531 1 94.31 82 MET B CA 1
ATOM 1774 C C . MET B 1 82 ? 0.444 -21.812 -12.352 1 94.31 82 MET B C 1
ATOM 1776 O O . MET B 1 82 ? -0.342 -20.875 -12.211 1 94.31 82 MET B O 1
ATOM 1780 N N . GLN B 1 83 ? 0.236 -22.875 -13.094 1 92.38 83 GLN B N 1
ATOM 1781 C CA . GLN B 1 83 ? -0.98 -22.969 -13.898 1 92.38 83 GLN B CA 1
ATOM 1782 C C . GLN B 1 83 ? -2.211 -23.125 -13.008 1 92.38 83 GLN B C 1
ATOM 1784 O O . GLN B 1 83 ? -3.266 -22.562 -13.297 1 92.38 83 GLN B O 1
ATOM 1789 N N . ASP B 1 84 ? -2.029 -23.859 -11.945 1 89.94 84 ASP B N 1
ATOM 1790 C CA . ASP B 1 84 ? -3.109 -24 -10.977 1 89.94 84 ASP B CA 1
ATOM 1791 C C . ASP B 1 84 ? -2.975 -22.969 -9.852 1 89.94 84 ASP B C 1
ATOM 1793 O O . ASP B 1 84 ? -2.158 -23.141 -8.945 1 89.94 84 ASP B O 1
ATOM 1797 N N . GLN B 1 85 ? -3.781 -21.953 -9.992 1 87.69 85 GLN B N 1
ATOM 1798 C CA . GLN B 1 85 ? -3.695 -20.891 -9 1 87.69 85 GLN B CA 1
ATOM 1799 C C . GLN B 1 85 ? -4.484 -21.25 -7.742 1 87.69 85 GLN B C 1
ATOM 1801 O O . GLN B 1 85 ? -5.645 -21.656 -7.828 1 87.69 85 GLN B O 1
ATOM 1806 N N . HIS B 1 86 ? -3.771 -21.141 -6.625 1 91.62 86 HIS B N 1
ATOM 1807 C CA . HIS B 1 86 ? -4.43 -21.312 -5.332 1 91.62 86 HIS B CA 1
ATOM 1808 C C . HIS B 1 86 ? -4.656 -19.953 -4.66 1 91.62 86 HIS B C 1
ATOM 1810 O O . HIS B 1 86 ? -3.922 -19 -4.918 1 91.62 86 HIS B O 1
ATOM 1816 N N . TYR B 1 87 ? -5.715 -19.906 -3.803 1 95.5 87 TYR B N 1
ATOM 1817 C CA . TYR B 1 87 ? -6.07 -18.672 -3.121 1 95.5 87 TYR B CA 1
ATOM 1818 C C . TYR B 1 87 ? -6.102 -18.859 -1.61 1 95.5 87 TYR B C 1
ATOM 1820 O O . TYR B 1 87 ? -6.426 -19.953 -1.127 1 95.5 87 TYR B O 1
ATOM 1828 N N . LEU B 1 88 ? -5.727 -17.875 -0.95 1 97.31 88 LEU B N 1
ATOM 1829 C CA . LEU B 1 88 ? -6.031 -17.719 0.468 1 97.31 88 LEU B CA 1
ATOM 1830 C C . LEU B 1 88 ? -7.285 -16.875 0.665 1 97.31 88 LEU B C 1
ATOM 1832 O O . LEU B 1 88 ? -7.312 -15.703 0.278 1 97.31 88 LEU B O 1
ATOM 1836 N N . ASP B 1 89 ? -8.281 -17.469 1.246 1 98.31 89 ASP B N 1
ATOM 1837 C CA . ASP B 1 89 ? -9.539 -16.766 1.479 1 98.31 89 ASP B CA 1
ATOM 1838 C C . ASP B 1 89 ? -9.641 -16.281 2.922 1 98.31 89 ASP B C 1
ATOM 1840 O O . ASP B 1 89 ? -9.555 -17.078 3.859 1 98.31 89 ASP B O 1
ATOM 1844 N N . LEU B 1 90 ? -9.891 -14.984 3.088 1 98.62 90 LEU B N 1
ATOM 1845 C CA . LEU B 1 90 ? -9.953 -14.375 4.41 1 98.62 90 LEU B CA 1
ATOM 1846 C C . LEU B 1 90 ? -11.289 -13.672 4.625 1 98.62 90 LEU B C 1
ATOM 1848 O O . LEU B 1 90 ? -11.75 -12.914 3.762 1 98.62 90 LEU B O 1
ATOM 1852 N N . LEU B 1 91 ? -11.891 -13.914 5.758 1 98.62 91 LEU B N 1
ATOM 1853 C CA . LEU B 1 91 ? -13.164 -13.32 6.133 1 98.62 91 LEU B CA 1
ATOM 1854 C C . LEU B 1 91 ? -13.023 -12.461 7.379 1 98.62 91 LEU B C 1
ATOM 1856 O O . LEU B 1 91 ? -12.703 -12.969 8.461 1 98.62 91 LEU B O 1
ATOM 1860 N N . PRO B 1 92 ? -13.266 -11.141 7.223 1 98.56 92 PRO B N 1
ATOM 1861 C CA . PRO B 1 92 ? -13.273 -10.297 8.422 1 98.56 92 PRO B CA 1
ATOM 1862 C C . PRO B 1 92 ? -14.547 -10.469 9.258 1 98.56 92 PRO B C 1
ATOM 1864 O O . PRO B 1 92 ? -15.617 -10.734 8.703 1 98.56 92 PRO B O 1
ATOM 1867 N N . ARG B 1 93 ? -14.383 -10.234 10.5 1 97.81 93 ARG B N 1
ATOM 1868 C CA . ARG B 1 93 ? -15.492 -10.43 11.43 1 97.81 93 ARG B CA 1
ATOM 1869 C C . ARG B 1 93 ? -16.562 -9.359 11.227 1 97.81 93 ARG B C 1
ATOM 1871 O O . ARG B 1 93 ? -17.75 -9.625 11.422 1 97.81 93 ARG B O 1
ATOM 1878 N N . ASP B 1 94 ? -16.188 -8.156 10.93 1 97.62 94 ASP B N 1
ATOM 1879 C CA . ASP B 1 94 ? -17.078 -7.008 10.766 1 97.62 94 ASP B CA 1
ATOM 1880 C C . ASP B 1 94 ? -16.406 -5.922 9.922 1 97.62 94 ASP B C 1
ATOM 1882 O O . ASP B 1 94 ? -15.305 -6.109 9.414 1 97.62 94 ASP B O 1
ATOM 1886 N N . SER B 1 95 ? -17.078 -4.836 9.758 1 97.94 95 SER B N 1
ATOM 1887 C CA . SER B 1 95 ? -16.609 -3.77 8.891 1 97.94 95 SER B CA 1
ATOM 1888 C C . SER B 1 95 ? -15.297 -3.18 9.406 1 97.94 95 SER B C 1
ATOM 1890 O O . SER B 1 95 ? -14.422 -2.814 8.617 1 97.94 95 SER B O 1
ATOM 1892 N N . ALA B 1 96 ? -15.188 -3.074 10.656 1 98.25 96 ALA B N 1
ATOM 1893 C CA . ALA B 1 96 ? -13.953 -2.553 11.25 1 98.25 96 ALA B CA 1
ATOM 1894 C C . ALA B 1 96 ? -12.758 -3.436 10.898 1 98.25 96 ALA B C 1
ATOM 1896 O O . ALA B 1 96 ? -11.727 -2.941 10.445 1 98.25 96 ALA B O 1
ATOM 1897 N N . ALA B 1 97 ? -12.953 -4.699 11.062 1 98.5 97 ALA B N 1
ATOM 1898 C CA . ALA B 1 97 ? -11.914 -5.66 10.719 1 98.5 97 ALA B CA 1
ATOM 1899 C C . ALA B 1 97 ? -11.641 -5.672 9.219 1 98.5 97 ALA B C 1
ATOM 1901 O O . ALA B 1 97 ? -10.5 -5.848 8.789 1 98.5 97 ALA B O 1
ATOM 1902 N N . ALA B 1 98 ? -12.664 -5.465 8.5 1 98.75 98 ALA B N 1
ATOM 1903 C CA . ALA B 1 98 ? -12.539 -5.43 7.043 1 98.75 98 ALA B CA 1
ATOM 1904 C C . ALA B 1 98 ? -11.672 -4.25 6.602 1 98.75 98 ALA B C 1
ATOM 1906 O O . ALA B 1 98 ? -10.82 -4.391 5.719 1 98.75 98 ALA B O 1
ATOM 1907 N N . LEU B 1 99 ? -11.867 -3.105 7.211 1 98.62 99 LEU B N 1
ATOM 1908 C CA . LEU B 1 99 ? -11.047 -1.935 6.91 1 98.62 99 LEU B CA 1
ATOM 1909 C C . LEU B 1 99 ? -9.57 -2.227 7.156 1 98.62 99 LEU B C 1
ATOM 1911 O O . LEU B 1 99 ? -8.727 -1.935 6.305 1 98.62 99 LEU B O 1
ATOM 1915 N N . GLU B 1 100 ? -9.312 -2.857 8.258 1 98.38 100 GLU B N 1
ATOM 1916 C CA . GLU B 1 100 ? -7.934 -3.125 8.641 1 98.38 100 GLU B CA 1
ATOM 1917 C C . GLU B 1 100 ? -7.301 -4.18 7.734 1 98.38 100 GLU B C 1
ATOM 1919 O O . GLU B 1 100 ? -6.152 -4.035 7.316 1 98.38 100 GLU B O 1
ATOM 1924 N N . LEU B 1 101 ? -8.039 -5.207 7.465 1 98.62 101 LEU B N 1
ATOM 1925 C CA . LEU B 1 101 ? -7.547 -6.266 6.594 1 98.62 101 LEU B CA 1
ATOM 1926 C C . LEU B 1 101 ? -7.242 -5.723 5.199 1 98.62 101 LEU B C 1
ATOM 1928 O O . LEU B 1 101 ? -6.168 -5.984 4.648 1 98.62 101 LEU B O 1
ATOM 1932 N N . GLY B 1 102 ? -8.188 -4.984 4.633 1 98.56 102 GLY B N 1
ATOM 1933 C CA . GLY B 1 102 ? -7.953 -4.355 3.342 1 98.56 102 GLY B CA 1
ATOM 1934 C C . GLY B 1 102 ? -6.73 -3.455 3.33 1 98.56 102 GLY B C 1
ATOM 1935 O O . GLY B 1 102 ? -5.879 -3.568 2.445 1 98.56 102 GLY B O 1
ATOM 1936 N N . TYR B 1 103 ? -6.621 -2.623 4.316 1 98.25 103 TYR B N 1
ATOM 1937 C CA . TYR B 1 103 ? -5.504 -1.692 4.422 1 98.25 103 TYR B CA 1
ATOM 1938 C C . TYR B 1 103 ? -4.176 -2.438 4.461 1 98.25 103 TYR B C 1
ATOM 1940 O O . TYR B 1 103 ? -3.227 -2.068 3.766 1 98.25 103 TYR B O 1
ATOM 1948 N N . PHE B 1 104 ? -4.148 -3.459 5.234 1 97.12 104 PHE B N 1
ATOM 1949 C CA . PHE B 1 104 ? -2.932 -4.25 5.383 1 97.12 104 PHE B CA 1
ATOM 1950 C C . PHE B 1 104 ? -2.523 -4.871 4.055 1 97.12 104 PHE B C 1
ATOM 1952 O O . PHE B 1 104 ? -1.372 -4.746 3.631 1 97.12 104 PHE B O 1
ATOM 1959 N N . ALA B 1 105 ? -3.475 -5.523 3.391 1 96.75 105 ALA B N 1
ATOM 1960 C CA . ALA B 1 105 ? -3.199 -6.156 2.104 1 96.75 105 ALA B CA 1
ATOM 1961 C C . ALA B 1 105 ? -2.736 -5.125 1.076 1 96.75 105 ALA B C 1
ATOM 1963 O O . ALA B 1 105 ? -1.811 -5.387 0.302 1 96.75 105 ALA B O 1
ATOM 1964 N N . GLY B 1 106 ? -3.414 -3.967 1.05 1 94.69 106 GLY B N 1
ATOM 1965 C CA . GLY B 1 106 ? -3.01 -2.887 0.165 1 94.69 106 GLY B CA 1
ATOM 1966 C C . GLY B 1 106 ? -1.606 -2.381 0.442 1 94.69 106 GLY B C 1
ATOM 1967 O O . GLY B 1 106 ? -0.825 -2.16 -0.486 1 94.69 106 GLY B O 1
ATOM 1968 N N . ASN B 1 107 ? -1.344 -2.281 1.746 1 91.81 107 ASN B N 1
ATOM 1969 C CA . ASN B 1 107 ? -0.034 -1.795 2.168 1 91.81 107 ASN B CA 1
ATOM 1970 C C . ASN B 1 107 ? 1.077 -2.762 1.77 1 91.81 107 ASN B C 1
ATOM 1972 O O . ASN B 1 107 ? 2.205 -2.342 1.505 1 91.81 107 ASN B O 1
ATOM 1976 N N . MET B 1 108 ? 0.725 -3.945 1.641 1 90.25 108 MET B N 1
ATOM 1977 C CA . MET B 1 108 ? 1.662 -4.977 1.208 1 90.25 108 MET B CA 1
ATOM 1978 C C . MET B 1 108 ? 1.699 -5.074 -0.313 1 90.25 108 MET B C 1
ATOM 1980 O O . MET B 1 108 ? 2.506 -5.82 -0.872 1 90.25 108 MET B O 1
ATOM 1984 N N . HIS B 1 109 ? 0.786 -4.406 -0.972 1 90.31 109 HIS B N 1
ATOM 1985 C CA . HIS B 1 109 ? 0.616 -4.43 -2.42 1 90.31 109 HIS B CA 1
ATOM 1986 C C . HIS B 1 109 ? 0.308 -5.84 -2.916 1 90.31 109 HIS B C 1
ATOM 1988 O O . HIS B 1 109 ? 0.779 -6.246 -3.98 1 90.31 109 HIS B O 1
ATOM 1994 N N . TRP B 1 110 ? -0.394 -6.57 -2.199 1 92.75 110 TRP B N 1
ATOM 1995 C CA . TRP B 1 110 ? -0.841 -7.883 -2.65 1 92.75 110 TRP B CA 1
ATOM 1996 C C . TRP B 1 110 ? -1.911 -7.754 -3.729 1 92.75 110 TRP B C 1
ATOM 1998 O O . TRP B 1 110 ? -2.783 -6.883 -3.646 1 92.75 110 TRP B O 1
ATOM 2008 N N . ALA B 1 111 ? -1.725 -8.609 -4.707 1 91.38 111 ALA B N 1
ATOM 2009 C CA . ALA B 1 111 ? -2.893 -8.781 -5.566 1 91.38 111 ALA B CA 1
ATOM 2010 C C . ALA B 1 111 ? -4.059 -9.383 -4.793 1 91.38 111 ALA B C 1
ATOM 2012 O O . ALA B 1 111 ? -3.865 -10.266 -3.947 1 91.38 111 ALA B O 1
ATOM 2013 N N . VAL B 1 112 ? -5.25 -8.836 -5.074 1 96.75 112 VAL B N 1
ATOM 2014 C CA . VAL B 1 112 ? -6.395 -9.391 -4.359 1 96.75 112 VAL B CA 1
ATOM 2015 C C . VAL B 1 112 ? -7.617 -9.414 -5.273 1 96.75 112 VAL B C 1
ATOM 2017 O O . VAL B 1 112 ? -7.656 -8.703 -6.281 1 96.75 112 VAL B O 1
ATOM 2020 N N . ARG B 1 113 ? -8.5 -10.344 -4.91 1 97.31 113 ARG B N 1
ATOM 2021 C CA . ARG B 1 113 ? -9.859 -10.352 -5.449 1 97.31 113 ARG B CA 1
ATOM 2022 C C . ARG B 1 113 ? -10.883 -10.125 -4.348 1 97.31 113 ARG B C 1
ATOM 2024 O O . ARG B 1 113 ? -10.836 -10.766 -3.299 1 97.31 113 ARG B O 1
ATOM 2031 N N . PHE B 1 114 ? -11.727 -9.148 -4.594 1 98 114 PHE B N 1
ATOM 2032 C CA . PHE B 1 114 ? -12.812 -8.883 -3.658 1 98 114 PHE B CA 1
ATOM 2033 C C . PHE B 1 114 ? -14.039 -9.727 -3.994 1 98 114 PHE B C 1
ATOM 2035 O O . PHE B 1 114 ? -14.672 -9.531 -5.031 1 98 114 PHE B O 1
ATOM 2042 N N . ALA B 1 115 ? -14.344 -10.68 -3.182 1 97.62 115 ALA B N 1
ATOM 2043 C CA . ALA B 1 115 ? -15.5 -11.555 -3.342 1 97.62 115 ALA B CA 1
ATOM 2044 C C . ALA B 1 115 ? -16.516 -11.344 -2.217 1 97.62 115 ALA B C 1
ATOM 2046 O O . ALA B 1 115 ? -16.625 -12.172 -1.309 1 97.62 115 ALA B O 1
ATOM 2047 N N . GLY B 1 116 ? -17.297 -10.234 -2.371 1 96.69 116 GLY B N 1
ATOM 2048 C CA . GLY B 1 116 ? -18.156 -9.867 -1.258 1 96.69 116 GLY B CA 1
ATOM 2049 C C . GLY B 1 116 ? -17.391 -9.492 -0.008 1 96.69 116 GLY B C 1
ATOM 2050 O O . GLY B 1 116 ? -16.547 -8.594 -0.041 1 96.69 116 GLY B O 1
ATOM 2051 N N . ASP B 1 117 ? -17.641 -10.234 1.062 1 97.38 117 ASP B N 1
ATOM 2052 C CA . ASP B 1 117 ? -16.969 -9.922 2.322 1 97.38 117 ASP B CA 1
ATOM 2053 C C . ASP B 1 117 ? -15.703 -10.75 2.488 1 97.38 117 ASP B C 1
ATOM 2055 O O . ASP B 1 117 ? -15.07 -10.719 3.545 1 97.38 117 ASP B O 1
ATOM 2059 N N . THR B 1 118 ? -15.414 -11.43 1.435 1 98.44 118 THR B N 1
ATOM 2060 C CA . THR B 1 118 ? -14.234 -12.289 1.472 1 98.44 118 THR B CA 1
ATOM 2061 C C . THR B 1 118 ? -13.102 -11.688 0.64 1 98.44 118 THR B C 1
ATOM 2063 O O . THR B 1 118 ? -13.328 -11.227 -0.48 1 98.44 118 THR B O 1
ATOM 2066 N N . LEU B 1 119 ? -11.961 -11.617 1.257 1 98.69 119 LEU B N 1
ATOM 2067 C CA . LEU B 1 119 ? -10.75 -11.227 0.535 1 98.69 119 LEU B CA 1
ATOM 2068 C C . LEU B 1 119 ? -10 -12.461 0.04 1 98.69 119 LEU B C 1
ATOM 2070 O O . LEU B 1 119 ? -9.578 -13.297 0.84 1 98.69 119 LEU B O 1
ATOM 2074 N N . GLN B 1 120 ? -9.883 -12.547 -1.251 1 98.38 120 GLN B N 1
ATOM 2075 C CA . GLN B 1 120 ? -9.141 -13.656 -1.839 1 98.38 120 GLN B CA 1
ATOM 2076 C C . GLN B 1 120 ? -7.762 -13.211 -2.307 1 98.38 120 GLN B C 1
ATOM 2078 O O . GLN B 1 120 ? -7.641 -12.273 -3.098 1 98.38 120 GLN B O 1
ATOM 2083 N N . ILE B 1 121 ? -6.738 -13.867 -1.81 1 97.25 121 ILE B N 1
ATOM 2084 C CA . ILE B 1 121 ? -5.355 -13.547 -2.146 1 97.25 121 ILE B CA 1
ATOM 2085 C C . ILE B 1 121 ? -4.742 -14.688 -2.955 1 97.25 121 ILE B C 1
ATOM 2087 O O . ILE B 1 121 ? -4.559 -15.789 -2.439 1 97.25 121 ILE B O 1
ATOM 2091 N N . PRO B 1 122 ? -4.484 -14.375 -4.262 1 94.12 122 PRO B N 1
ATOM 2092 C CA . PRO B 1 122 ? -3.736 -15.406 -4.988 1 94.12 122 PRO B CA 1
ATOM 2093 C C . PRO B 1 122 ? -2.361 -15.672 -4.383 1 94.12 122 PRO B C 1
ATOM 2095 O O . PRO B 1 122 ? -1.616 -14.727 -4.094 1 94.12 122 PRO B O 1
ATOM 2098 N N . LEU B 1 123 ? -2.02 -16.922 -4.211 1 93.25 123 LEU B N 1
ATOM 2099 C CA . LEU B 1 123 ? -0.756 -17.281 -3.578 1 93.25 123 LEU B CA 1
ATOM 2100 C C . LEU B 1 123 ? 0.376 -17.297 -4.602 1 93.25 123 LEU B C 1
ATOM 2102 O O . LEU B 1 123 ? 0.344 -18.078 -5.555 1 93.25 123 LEU B O 1
ATOM 2106 N N . ASN B 1 124 ? 1.345 -16.375 -4.422 1 89 124 ASN B N 1
ATOM 2107 C CA . ASN B 1 124 ? 2.553 -16.312 -5.238 1 89 124 ASN B CA 1
ATOM 2108 C C . ASN B 1 124 ? 3.783 -16.75 -4.449 1 89 124 ASN B C 1
ATOM 2110 O O . ASN B 1 124 ? 4.891 -16.266 -4.699 1 89 124 ASN B O 1
ATOM 2114 N N . GLY B 1 125 ? 3.576 -17.594 -3.518 1 87.31 125 GLY B N 1
ATOM 2115 C CA . GLY B 1 125 ? 4.543 -18.172 -2.596 1 87.31 125 GLY B CA 1
ATOM 2116 C C . GLY B 1 125 ? 3.904 -19 -1.507 1 87.31 125 GLY B C 1
ATOM 2117 O O . GLY B 1 125 ? 2.709 -19.312 -1.566 1 87.31 125 GLY B O 1
ATOM 2118 N N . PRO B 1 126 ? 4.711 -19.453 -0.58 1 87.56 126 PRO B N 1
ATOM 2119 C CA . PRO B 1 126 ? 4.137 -20.266 0.492 1 87.56 126 PRO B CA 1
ATOM 2120 C C . PRO B 1 126 ? 3.043 -19.531 1.27 1 87.56 126 PRO B C 1
ATOM 2122 O O . PRO B 1 126 ? 3.205 -18.359 1.612 1 87.56 126 PRO B O 1
ATOM 2125 N N . GLU B 1 127 ? 1.987 -20.281 1.468 1 93.19 127 GLU B N 1
ATOM 2126 C CA . GLU B 1 127 ? 0.879 -19.734 2.244 1 93.19 127 GLU B CA 1
ATOM 2127 C C . GLU B 1 127 ? 1.352 -19.234 3.607 1 93.19 127 GLU B C 1
ATOM 2129 O O . GLU B 1 127 ? 0.86 -18.219 4.109 1 93.19 127 GLU B O 1
ATOM 2134 N N . ALA B 1 128 ? 2.299 -19.922 4.164 1 92.81 128 ALA B N 1
ATOM 2135 C CA . ALA B 1 128 ? 2.824 -19.609 5.492 1 92.81 128 ALA B CA 1
ATOM 2136 C C . ALA B 1 128 ? 3.371 -18.188 5.539 1 92.81 128 ALA B C 1
ATOM 2138 O O . ALA B 1 128 ? 3.279 -17.516 6.57 1 92.81 128 ALA B O 1
ATOM 2139 N N . ASP B 1 129 ? 3.896 -17.688 4.473 1 90.81 129 ASP B N 1
ATOM 2140 C CA . ASP B 1 129 ? 4.434 -16.344 4.41 1 90.81 129 ASP B CA 1
ATOM 2141 C C . ASP B 1 129 ? 3.336 -15.305 4.641 1 90.81 129 ASP B C 1
ATOM 2143 O O . ASP B 1 129 ? 3.547 -14.312 5.34 1 90.81 129 ASP B O 1
ATOM 2147 N N . TYR B 1 130 ? 2.17 -15.531 4.07 1 94.44 130 TYR B N 1
ATOM 2148 C CA . TYR B 1 130 ? 1.031 -14.633 4.211 1 94.44 130 TYR B CA 1
ATOM 2149 C C . TYR B 1 130 ? 0.441 -14.719 5.613 1 94.44 130 TYR B C 1
ATOM 2151 O O . TYR B 1 130 ? 0.17 -13.695 6.242 1 94.44 130 TYR B O 1
ATOM 2159 N N . LEU B 1 131 ? 0.313 -15.961 6.055 1 95.75 131 LEU B N 1
ATOM 2160 C CA . LEU B 1 131 ? -0.303 -16.188 7.359 1 95.75 131 LEU B CA 1
ATOM 2161 C C . LEU B 1 131 ? 0.55 -15.578 8.469 1 95.75 131 LEU B C 1
ATOM 2163 O O . LEU B 1 131 ? 0.02 -15.07 9.461 1 95.75 131 LEU B O 1
ATOM 2167 N N . GLU B 1 132 ? 1.81 -15.688 8.297 1 95.06 132 GLU B N 1
ATOM 2168 C CA . GLU B 1 132 ? 2.707 -15.109 9.289 1 95.06 132 GLU B CA 1
ATOM 2169 C C . GLU B 1 132 ? 2.496 -13.602 9.398 1 95.06 132 GLU B C 1
ATOM 2171 O O . GLU B 1 132 ? 2.471 -13.055 10.508 1 95.06 132 GLU B O 1
ATOM 2176 N N . ARG B 1 133 ? 2.309 -12.945 8.328 1 94.06 133 ARG B N 1
ATOM 2177 C CA . ARG B 1 133 ? 2.105 -11.5 8.32 1 94.06 133 ARG B CA 1
ATOM 2178 C C . ARG B 1 133 ? 0.721 -11.133 8.844 1 94.06 133 ARG B C 1
ATOM 2180 O O . ARG B 1 133 ? 0.532 -10.062 9.422 1 94.06 133 ARG B O 1
ATOM 2187 N N . LEU B 1 134 ? -0.187 -12.023 8.719 1 96.69 134 LEU B N 1
ATOM 2188 C CA . LEU B 1 134 ? -1.568 -11.797 9.125 1 96.69 134 LEU B CA 1
ATOM 2189 C C . LEU B 1 134 ? -1.811 -12.305 10.547 1 96.69 134 LEU B C 1
ATOM 2191 O O . LEU B 1 134 ? -2.908 -12.156 11.086 1 96.69 134 LEU B O 1
ATOM 2195 N N . ALA B 1 135 ? -0.844 -12.852 11.18 1 96.88 135 ALA B N 1
ATOM 2196 C CA . ALA B 1 135 ? -0.963 -13.602 12.422 1 96.88 135 ALA B CA 1
ATOM 2197 C C 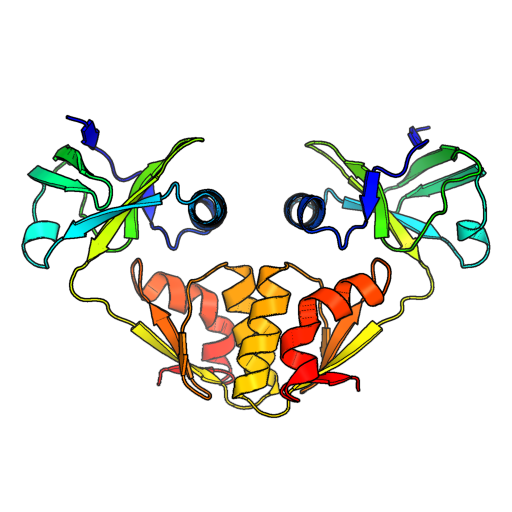. ALA B 1 135 ? -1.683 -12.789 13.492 1 96.88 135 ALA B C 1
ATOM 2199 O O . ALA B 1 135 ? -2.578 -13.297 14.172 1 96.88 135 ALA B O 1
ATOM 2200 N N . PRO B 1 136 ? -1.399 -11.477 13.68 1 96.25 136 PRO B N 1
ATOM 2201 C CA . PRO B 1 136 ? -2.086 -10.719 14.727 1 96.25 136 PRO B CA 1
ATOM 2202 C C . PRO B 1 136 ? -3.596 -10.648 14.516 1 96.25 136 PRO B C 1
ATOM 2204 O O . PRO B 1 136 ? -4.363 -10.781 15.469 1 96.25 136 PRO B O 1
ATOM 2207 N N . MET B 1 137 ? -4.023 -10.555 13.266 1 96.31 137 MET B N 1
ATOM 2208 C CA . MET B 1 137 ? -5.449 -10.43 12.977 1 96.31 137 MET B CA 1
ATOM 2209 C C . MET B 1 137 ? -6.145 -11.781 13.055 1 96.31 137 MET B C 1
ATOM 2211 O O . MET B 1 137 ? -7.328 -11.859 13.391 1 96.31 137 MET B O 1
ATOM 2215 N N . LEU B 1 138 ? -5.391 -12.805 12.734 1 97.25 138 LEU B N 1
ATOM 2216 C CA . LEU B 1 138 ? -5.93 -14.156 12.844 1 97.25 138 LEU B CA 1
ATOM 2217 C C . LEU B 1 138 ? -6.039 -14.578 14.305 1 97.25 138 LEU B C 1
ATOM 2219 O O . LEU B 1 138 ? -7.031 -15.195 14.703 1 97.25 138 LEU B O 1
ATOM 2223 N N . ALA B 1 139 ? -5.082 -14.203 15.102 1 96.75 139 ALA B N 1
ATOM 2224 C CA . ALA B 1 139 ? -4.98 -14.633 16.484 1 96.75 139 ALA B CA 1
ATOM 2225 C C . ALA B 1 139 ? -6.109 -14.047 17.328 1 96.75 139 ALA B C 1
ATOM 2227 O O . ALA B 1 139 ? -6.629 -14.703 18.234 1 96.75 139 ALA B O 1
ATOM 2228 N N . ASP B 1 140 ? -6.555 -12.812 17 1 96.06 140 ASP B N 1
ATOM 2229 C CA . ASP B 1 140 ? -7.555 -12.18 17.859 1 96.06 140 ASP B CA 1
ATOM 2230 C C . ASP B 1 140 ? -8.953 -12.305 17.266 1 96.06 140 ASP B C 1
ATOM 2232 O O . ASP B 1 140 ? -9.906 -11.711 17.781 1 96.06 140 ASP B O 1
ATOM 2236 N N . GLY B 1 141 ? -9.055 -13.055 16.203 1 95.88 141 GLY B N 1
ATOM 2237 C CA . GLY B 1 141 ? -10.344 -13.43 15.656 1 95.88 141 GLY B CA 1
ATOM 2238 C C . GLY B 1 141 ? -10.945 -12.367 14.758 1 95.88 141 GLY B C 1
ATOM 2239 O O . GLY B 1 141 ? -12.047 -12.539 14.227 1 95.88 141 GLY B O 1
ATOM 2240 N N . ARG B 1 142 ? -10.266 -11.328 14.516 1 97 142 ARG B N 1
ATOM 2241 C CA . ARG B 1 142 ? -10.773 -10.273 13.648 1 97 142 ARG B CA 1
ATOM 2242 C C . ARG B 1 142 ? -10.906 -10.758 12.203 1 97 142 ARG B C 1
ATOM 2244 O O . ARG B 1 142 ? -11.75 -10.273 11.453 1 97 142 ARG B O 1
ATOM 2251 N N . VAL B 1 143 ? -10.047 -11.727 11.883 1 98.19 143 VAL B N 1
ATOM 2252 C CA . VAL B 1 143 ? -10.039 -12.32 10.547 1 98.19 143 VAL B CA 1
ATOM 2253 C C . VAL B 1 143 ? -9.969 -13.844 10.664 1 98.19 143 VAL B C 1
ATOM 2255 O O . VAL B 1 143 ? -9.281 -14.367 11.547 1 98.19 143 VAL B O 1
ATOM 2258 N N . ARG B 1 144 ? -10.617 -14.516 9.844 1 97.81 144 ARG B N 1
ATOM 2259 C CA . ARG B 1 144 ? -10.508 -15.969 9.789 1 97.81 144 ARG B CA 1
ATOM 2260 C C . ARG B 1 144 ? -10.336 -16.453 8.352 1 97.81 144 ARG B C 1
ATOM 2262 O O . ARG B 1 144 ? -10.711 -15.75 7.41 1 97.81 144 ARG B O 1
ATOM 2269 N N . ARG B 1 145 ? -9.805 -17.641 8.273 1 95.81 145 ARG B N 1
ATOM 2270 C CA . ARG B 1 145 ? -9.742 -18.281 6.965 1 95.81 145 ARG B CA 1
ATOM 2271 C C . ARG B 1 145 ? -11.102 -18.844 6.562 1 95.81 145 ARG B C 1
ATOM 2273 O O . ARG B 1 145 ? -11.812 -19.422 7.387 1 95.81 145 ARG B O 1
ATOM 2280 N N . ALA B 1 146 ? -11.445 -18.516 5.324 1 89.62 146 ALA B N 1
ATOM 2281 C CA . ALA B 1 146 ? -12.727 -19.031 4.832 1 89.62 146 ALA B CA 1
ATOM 2282 C C . ALA B 1 146 ? -12.562 -20.391 4.156 1 89.62 146 ALA B C 1
ATOM 2284 O O . ALA B 1 146 ? -11.492 -20.688 3.617 1 89.62 146 ALA B O 1
#

Foldseek 3Di:
DAEFEDFPDFCLDLVNVVQVLVLVVVVAEWEDEDEPVRQADQWDWDAIPVGDTYIGHYDPVDTDDQRGWRDDDNRHTYGYHYPDWDKWKKAFPD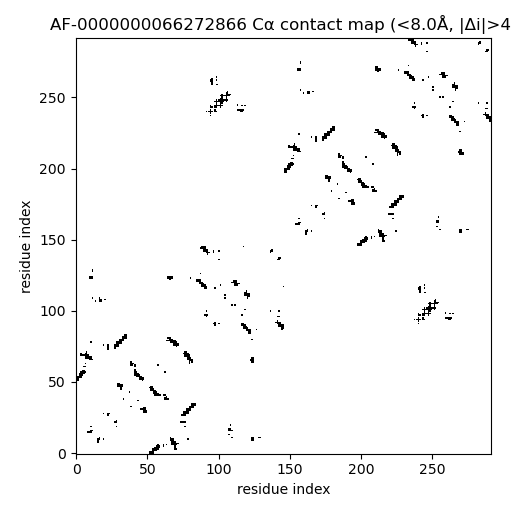PVLLVVVVVQCVVSVFDWDDDDRIIIGTDRDDPVSVCVSCVVCPVVRRMDTD/DAEQEDFPDFCLDLVNVVQVLVLVVVVAEWEDEDEPVRQADQWDWDAIPVGDTYIGHYDPVDTDDQRGWRDDDNRHTYGYHYPDWDKWKKAFPDPVLLVVVVVQCVVSVFDWDDDDRIIIGTDRDDPVSVCVSCVVCPVVRRMDTD